Protein AF-A0A6P3RZ60-F1 (afdb_monomer)

Foldseek 3Di:
DDDPDQDPVLVVVLCCLLVVLLVVLLVVLLVLDDDPVSVVSNVVSVVVVVVLVVVLVVLVVVLVPDPDVSLLVSLLVSLQSSLVSVLVSLVSVLVSLVVCPVDDDDPVSLVVNLVSQLCSLLVSLVSSLCSLPVPADPDPVVVVVLVVLSVLVSLLLNLLSVQLSCSSVPDPDHDPPVVSVVSSVLSSVCSSPLSSLVSVLSNVVRPDDDPVSNCPNLVCSLVRRLVVSLVVLVCCCVPPVDPPPDPVSVVSSVVSCVVVVVVVVVVD

InterPro domains:
  IPR032776 CECR6/TMEM121 family [PF14997] (73-267)
  IPR042314 Transmembrane protein 121 [PTHR31046] (1-268)

Organism: Pteropus vampyrus (NCBI:txid132908)

Structure (mmCIF, N/CA/C/O backbone):
data_AF-A0A6P3RZ60-F1
#
_entry.id   AF-A0A6P3RZ60-F1
#
loop_
_atom_site.group_PDB
_atom_site.id
_atom_site.type_symbol
_atom_site.label_atom_id
_atom_site.label_alt_id
_atom_site.label_comp_id
_atom_site.label_asym_id
_atom_site.label_entity_id
_atom_site.label_seq_id
_atom_site.pdbx_PDB_ins_code
_atom_site.Cartn_x
_atom_site.Cartn_y
_atom_site.Cartn_z
_atom_site.occupancy
_atom_site.B_iso_or_equiv
_atom_site.auth_seq_id
_atom_site.auth_comp_id
_atom_site.auth_asym_id
_atom_site.auth_atom_id
_atom_site.pdbx_PDB_model_num
ATOM 1 N N . MET A 1 1 ? 9.458 7.605 -34.940 1.00 34.50 1 MET A N 1
ATOM 2 C CA . MET A 1 1 ? 9.021 6.295 -34.405 1.00 34.50 1 MET A CA 1
ATOM 3 C C . MET A 1 1 ? 7.756 6.525 -33.597 1.00 34.50 1 MET A C 1
ATOM 5 O O . MET A 1 1 ? 7.830 7.172 -32.561 1.00 34.50 1 MET A O 1
ATOM 9 N N . VAL A 1 2 ? 6.605 6.091 -34.110 1.00 32.75 2 VAL A N 1
ATOM 10 C CA . VAL A 1 2 ? 5.319 6.150 -33.397 1.00 32.75 2 VAL A CA 1
ATOM 11 C C . VAL A 1 2 ? 5.372 5.085 -32.300 1.00 32.75 2 VAL A C 1
ATOM 13 O O . VAL A 1 2 ? 5.554 3.912 -32.619 1.00 32.75 2 VAL A O 1
ATOM 16 N N . LEU A 1 3 ? 5.317 5.483 -31.024 1.00 40.81 3 LEU A N 1
ATOM 17 C CA . LEU A 1 3 ? 5.208 4.514 -29.928 1.00 40.81 3 LEU A CA 1
ATOM 18 C C . LEU A 1 3 ? 3.865 3.782 -30.037 1.00 40.81 3 LEU A C 1
ATOM 20 O O . LEU A 1 3 ? 2.867 4.418 -30.394 1.00 40.81 3 LEU A O 1
ATOM 24 N N . PRO A 1 4 ? 3.798 2.487 -29.689 1.00 44.06 4 PRO A N 1
ATOM 25 C CA . PRO A 1 4 ? 2.514 1.828 -29.570 1.00 44.06 4 PRO A CA 1
ATOM 26 C C . PRO A 1 4 ? 1.671 2.543 -28.502 1.00 44.06 4 PRO A C 1
ATOM 28 O O . PRO A 1 4 ? 2.205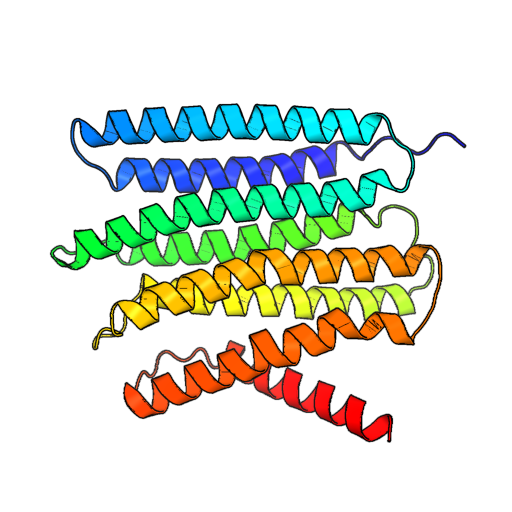 2.984 -27.472 1.00 44.06 4 PRO A O 1
ATOM 31 N N . PRO A 1 5 ? 0.358 2.690 -28.746 1.00 49.00 5 PRO A N 1
ATOM 32 C CA . PRO A 1 5 ? -0.549 3.302 -27.789 1.00 49.00 5 PRO A CA 1
ATOM 33 C C . PRO A 1 5 ? -0.489 2.551 -26.449 1.00 49.00 5 PRO A C 1
ATOM 35 O O . PRO A 1 5 ? -0.258 1.338 -26.441 1.00 49.00 5 PRO A O 1
ATOM 38 N N . PRO A 1 6 ? -0.689 3.242 -25.310 1.00 56.22 6 PRO A N 1
ATOM 39 C CA . PRO A 1 6 ? -0.787 2.579 -24.014 1.00 56.22 6 PRO A CA 1
ATOM 40 C C . PRO A 1 6 ? -1.842 1.472 -24.092 1.00 56.22 6 PRO A C 1
ATOM 42 O O . PRO A 1 6 ? -2.950 1.694 -24.587 1.00 56.22 6 PRO A O 1
ATOM 45 N N . ASP A 1 7 ? -1.481 0.269 -23.643 1.00 66.38 7 ASP A N 1
ATOM 46 C CA . ASP A 1 7 ? -2.364 -0.888 -23.730 1.00 66.38 7 ASP A CA 1
ATOM 47 C C . ASP A 1 7 ? -3.617 -0.628 -22.881 1.00 66.38 7 ASP A C 1
ATOM 49 O O . ASP A 1 7 ? -3.563 -0.547 -21.648 1.00 66.38 7 ASP A O 1
ATOM 53 N N . ARG A 1 8 ? -4.758 -0.457 -23.561 1.00 70.19 8 ARG A N 1
ATOM 54 C CA . ARG A 1 8 ? -6.047 -0.098 -22.952 1.00 70.19 8 ARG A CA 1
ATOM 55 C C . ARG A 1 8 ? -6.437 -1.065 -21.835 1.00 70.19 8 ARG A C 1
ATOM 57 O O . ARG A 1 8 ? -7.108 -0.655 -20.891 1.00 70.19 8 ARG A O 1
ATOM 64 N N . ARG A 1 9 ? -5.997 -2.326 -21.919 1.00 75.50 9 ARG A N 1
ATOM 65 C CA . ARG A 1 9 ? -6.258 -3.360 -20.908 1.00 75.50 9 ARG A CA 1
ATOM 66 C C . ARG A 1 9 ? -5.552 -3.059 -19.593 1.00 75.50 9 ARG A C 1
ATOM 68 O O . ARG A 1 9 ? -6.172 -3.179 -18.544 1.00 75.50 9 ARG A O 1
ATOM 75 N N . HIS A 1 10 ? -4.295 -2.626 -19.644 1.00 75.69 10 HIS A N 1
ATOM 76 C CA . HIS A 1 10 ? -3.531 -2.304 -18.442 1.00 75.69 10 HIS A CA 1
ATOM 77 C C . HIS A 1 10 ? -4.058 -1.046 -17.758 1.00 75.69 10 HIS A C 1
ATOM 79 O O . HIS A 1 10 ? -4.261 -1.069 -16.551 1.00 75.69 10 HIS A O 1
ATOM 85 N N . VAL A 1 11 ? -4.356 0.012 -18.519 1.00 77.94 11 VAL A N 1
ATOM 86 C CA . VAL A 1 11 ? -4.971 1.227 -17.957 1.00 77.94 11 VAL A CA 1
ATOM 87 C C . VAL A 1 11 ? -6.312 0.887 -17.311 1.00 77.94 11 VAL A C 1
ATOM 89 O O . VAL A 1 11 ? -6.541 1.248 -16.163 1.00 77.94 11 VAL A O 1
ATOM 92 N N . CYS A 1 12 ? -7.162 0.119 -18.000 1.00 82.00 12 CYS A N 1
ATOM 93 C CA . CYS A 1 12 ? -8.441 -0.329 -17.458 1.00 82.00 12 CYS A CA 1
ATOM 94 C C . CYS A 1 12 ? -8.269 -1.129 -16.160 1.00 82.00 12 CYS A C 1
ATOM 96 O O . CYS A 1 12 ? -8.962 -0.859 -15.184 1.00 82.00 12 CYS A O 1
ATOM 98 N N . LEU A 1 13 ? -7.322 -2.067 -16.119 1.00 85.81 13 LEU A N 1
ATOM 99 C CA . LEU A 1 13 ? -7.113 -2.932 -14.962 1.00 85.81 13 LEU A CA 1
ATOM 100 C C . LEU A 1 13 ? -6.492 -2.176 -13.775 1.00 85.81 13 LEU A C 1
ATOM 102 O O . LEU A 1 13 ? -6.936 -2.355 -12.646 1.00 85.81 13 LEU A O 1
ATOM 106 N N . THR A 1 14 ? -5.543 -1.266 -14.016 1.00 85.69 14 THR A N 1
ATOM 107 C CA . THR A 1 14 ? -5.007 -0.353 -12.993 1.00 85.69 14 THR A CA 1
ATOM 108 C C . THR A 1 14 ? -6.101 0.561 -12.443 1.00 85.69 14 THR A C 1
ATOM 110 O O . THR A 1 14 ? -6.240 0.679 -11.228 1.00 85.69 14 THR A O 1
ATOM 113 N N . THR A 1 15 ? -6.925 1.162 -13.307 1.00 86.44 15 THR A N 1
ATOM 114 C CA . THR A 1 15 ? -8.069 1.980 -12.880 1.00 86.44 15 THR A CA 1
ATOM 115 C C . THR A 1 15 ? -9.083 1.158 -12.092 1.00 86.44 15 THR A C 1
ATOM 117 O O . THR A 1 15 ? -9.576 1.638 -11.079 1.00 86.44 15 THR A O 1
ATOM 120 N N . LEU A 1 16 ? -9.366 -0.081 -12.500 1.00 89.31 16 LEU A N 1
ATOM 121 C CA . LEU A 1 16 ? -10.288 -0.969 -11.794 1.00 89.31 16 LEU A CA 1
ATOM 122 C C . LEU A 1 16 ? -9.769 -1.309 -10.396 1.00 89.31 16 LEU A C 1
ATOM 124 O O . LEU A 1 16 ? -10.534 -1.232 -9.442 1.00 89.31 16 LEU A O 1
ATOM 128 N N . VAL A 1 17 ? -8.479 -1.628 -10.249 1.00 91.06 17 VAL A N 1
ATOM 129 C CA . VAL A 1 17 ? -7.877 -1.901 -8.933 1.00 91.06 17 VAL A CA 1
ATOM 130 C C . VAL A 1 17 ? -7.914 -0.660 -8.046 1.00 91.06 17 VAL A C 1
ATOM 132 O O . VAL A 1 17 ? -8.322 -0.764 -6.892 1.00 91.06 17 VAL A O 1
ATOM 135 N N . ILE A 1 18 ? -7.551 0.514 -8.572 1.00 90.69 18 ILE A N 1
ATOM 136 C CA . ILE A 1 18 ? -7.572 1.772 -7.811 1.00 90.69 18 ILE A CA 1
ATOM 137 C C . ILE A 1 18 ? -9.005 2.128 -7.397 1.00 90.69 18 ILE A C 1
ATOM 139 O O . ILE A 1 18 ? -9.279 2.284 -6.215 1.00 90.69 18 ILE A O 1
ATOM 143 N N . MET A 1 19 ? -9.934 2.222 -8.348 1.00 90.00 19 MET A N 1
ATOM 144 C CA . MET A 1 19 ? -11.308 2.644 -8.063 1.00 90.00 19 MET A CA 1
ATOM 145 C C . MET A 1 19 ? -12.072 1.601 -7.254 1.00 90.00 19 MET A C 1
ATOM 147 O O . MET A 1 19 ? -12.832 1.960 -6.364 1.00 90.00 19 MET A O 1
ATOM 151 N N . GLY A 1 20 ? -11.856 0.315 -7.535 1.00 90.06 20 GLY A N 1
ATOM 152 C CA . GLY A 1 20 ? -12.483 -0.781 -6.806 1.00 90.06 20 GLY A CA 1
ATOM 153 C C . GLY A 1 20 ? -12.025 -0.829 -5.354 1.00 90.06 20 GLY A C 1
ATOM 154 O O . GLY A 1 20 ? -12.859 -0.907 -4.458 1.00 90.06 20 GLY A O 1
ATOM 155 N N . SER A 1 21 ? -10.717 -0.724 -5.103 1.00 91.19 21 SER A N 1
ATOM 156 C CA . SER A 1 21 ? -10.203 -0.683 -3.730 1.00 91.19 21 SER A CA 1
ATOM 157 C C . SER A 1 21 ? -10.692 0.556 -2.975 1.00 91.19 21 SER A C 1
ATOM 159 O O . SER A 1 21 ? -11.176 0.403 -1.859 1.00 91.19 21 SER A O 1
ATOM 161 N N . MET A 1 22 ? -10.678 1.748 -3.587 1.00 90.88 22 MET A N 1
ATOM 162 C CA . MET A 1 22 ? -11.235 2.964 -2.975 1.00 90.88 22 MET A CA 1
ATOM 163 C C . MET A 1 22 ? -12.720 2.802 -2.638 1.00 90.88 22 MET A C 1
ATOM 165 O O . MET A 1 22 ? -13.086 2.939 -1.477 1.00 90.88 22 MET A O 1
ATOM 169 N N . ALA A 1 23 ? -13.547 2.377 -3.596 1.00 90.62 23 ALA A N 1
ATOM 170 C CA . ALA A 1 23 ? -14.982 2.203 -3.382 1.00 90.62 23 ALA A CA 1
ATOM 171 C C . ALA A 1 23 ? -15.305 1.205 -2.256 1.00 90.62 23 ALA A C 1
ATOM 173 O O . ALA A 1 23 ? -16.246 1.413 -1.489 1.00 90.62 23 ALA A O 1
ATOM 174 N N . VAL A 1 24 ? -14.524 0.126 -2.122 1.00 91.38 24 VAL A N 1
ATOM 175 C CA . VAL A 1 24 ? -14.686 -0.825 -1.011 1.00 91.38 24 VAL A CA 1
ATOM 176 C C . VAL A 1 24 ? -14.315 -0.175 0.325 1.00 91.38 24 VAL A C 1
ATOM 178 O O . VAL A 1 24 ? -15.043 -0.345 1.302 1.00 91.38 24 VAL A O 1
ATOM 181 N N . MET A 1 25 ? -13.231 0.604 0.376 1.00 89.88 25 MET A N 1
ATOM 182 C CA . MET A 1 25 ? -12.826 1.360 1.571 1.00 89.88 25 MET A CA 1
ATOM 183 C C . MET A 1 25 ? -13.874 2.397 1.985 1.00 89.88 25 MET A C 1
ATOM 185 O O . MET A 1 25 ? -14.098 2.627 3.172 1.00 89.88 25 MET A O 1
ATOM 189 N N . ASP A 1 26 ? -14.547 2.981 1.006 1.00 91.06 26 ASP A N 1
ATOM 190 C CA . ASP A 1 26 ? -15.588 3.985 1.182 1.00 91.06 26 ASP A CA 1
ATOM 191 C C . ASP A 1 26 ? -16.881 3.406 1.699 1.00 91.06 26 ASP A C 1
ATOM 193 O O . ASP A 1 26 ? -17.414 3.885 2.700 1.00 91.06 26 ASP A O 1
ATOM 197 N N . ALA A 1 27 ? -17.340 2.322 1.076 1.00 89.31 27 ALA A N 1
ATOM 198 C CA . ALA A 1 27 ? -18.447 1.538 1.595 1.00 89.31 27 ALA A CA 1
ATOM 199 C C . ALA A 1 27 ? -18.160 1.119 3.041 1.00 89.31 27 ALA A C 1
ATOM 201 O O . ALA A 1 27 ? -19.013 1.263 3.914 1.00 89.31 27 ALA A O 1
ATOM 202 N N . TYR A 1 28 ? -16.926 0.693 3.318 1.00 88.62 28 TYR A N 1
ATOM 203 C CA . TYR A 1 28 ? -16.513 0.312 4.657 1.00 88.62 28 TYR A CA 1
ATOM 204 C C . TYR A 1 28 ? -16.560 1.484 5.658 1.00 88.62 28 TYR A C 1
ATOM 206 O O . TYR A 1 28 ? -17.146 1.355 6.733 1.00 88.62 28 TYR A O 1
ATOM 214 N N . LEU A 1 29 ? -16.019 2.653 5.301 1.00 88.00 29 LEU A N 1
ATOM 215 C CA . LEU A 1 29 ? -16.074 3.875 6.117 1.00 88.00 29 LEU A CA 1
ATOM 216 C C . LEU A 1 29 ? -17.505 4.350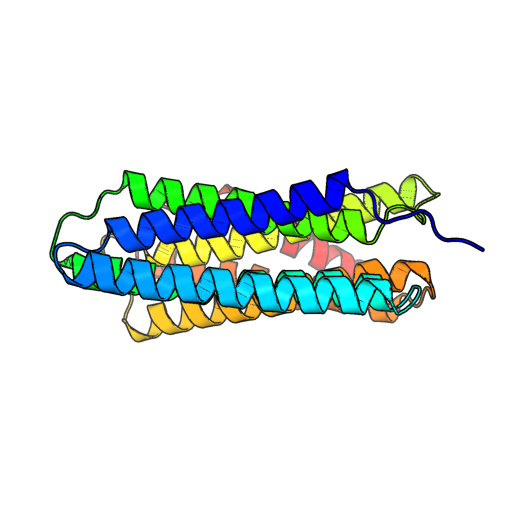 6.386 1.00 88.00 29 LEU A C 1
ATOM 218 O O . LEU A 1 29 ? -17.821 4.797 7.494 1.00 88.00 29 LEU A O 1
ATOM 222 N N . VAL A 1 30 ? -18.366 4.270 5.375 1.00 88.00 30 VAL A N 1
ATOM 223 C CA . VAL A 1 30 ? -19.772 4.664 5.468 1.00 88.00 30 VAL A CA 1
ATOM 224 C C . VAL A 1 30 ? -20.533 3.702 6.377 1.00 88.00 30 VAL A C 1
ATOM 226 O O . VAL A 1 30 ? -21.259 4.163 7.253 1.00 88.00 30 VAL A O 1
ATOM 229 N N . GLU A 1 31 ? -20.331 2.389 6.250 1.00 86.50 31 GLU A N 1
ATOM 230 C CA . GLU A 1 31 ? -20.987 1.391 7.110 1.00 86.50 31 GLU A CA 1
ATOM 231 C C . GLU A 1 31 ? -20.518 1.440 8.571 1.00 86.50 31 GLU A C 1
ATOM 233 O O . GLU A 1 31 ? -21.294 1.152 9.485 1.00 86.50 31 GLU A O 1
ATOM 238 N N . GLN A 1 32 ? -19.283 1.880 8.829 1.00 83.25 32 GLN A N 1
ATOM 239 C CA . GLN A 1 32 ? -18.807 2.117 10.196 1.00 83.25 32 GLN A CA 1
ATOM 240 C C . GLN A 1 32 ? -19.538 3.264 10.912 1.00 83.25 32 GLN A C 1
ATOM 242 O O . GLN A 1 32 ? -19.526 3.323 12.143 1.00 83.25 32 GLN A O 1
ATOM 247 N N . ASN A 1 33 ? -20.156 4.191 10.176 1.00 82.50 33 ASN A N 1
ATOM 248 C CA . ASN A 1 33 ? -20.847 5.342 10.747 1.00 82.50 33 ASN A CA 1
ATOM 249 C C . ASN A 1 33 ? -22.365 5.119 10.740 1.00 82.50 33 ASN A C 1
ATOM 251 O O . ASN A 1 33 ? -22.942 4.669 9.758 1.00 82.50 33 ASN A O 1
ATOM 255 N N . GLN A 1 34 ? -23.032 5.475 11.839 1.00 80.00 34 GLN A N 1
ATOM 256 C CA . GLN A 1 34 ? -24.483 5.327 11.994 1.00 80.00 34 GLN A CA 1
ATOM 257 C C . GLN A 1 34 ? -25.180 6.695 12.062 1.00 80.00 34 GLN A C 1
ATOM 259 O O . GLN A 1 34 ? -24.579 7.703 12.450 1.00 80.00 34 GLN A O 1
ATOM 264 N N . GLY A 1 35 ? -26.461 6.735 11.684 1.00 79.44 35 GLY A N 1
ATOM 265 C CA . GLY A 1 35 ? -27.304 7.933 11.779 1.00 79.44 35 GLY A CA 1
ATOM 266 C C . GLY A 1 35 ? -26.893 9.077 10.830 1.00 79.44 35 GLY A C 1
ATOM 267 O O . GLY A 1 35 ? -26.349 8.820 9.756 1.00 79.44 35 GLY A O 1
ATOM 268 N N . PRO A 1 36 ? -27.124 10.357 11.187 1.00 77.69 36 PRO A N 1
ATOM 269 C CA . PRO A 1 36 ? -26.883 11.498 10.291 1.00 77.69 36 PRO A CA 1
ATOM 270 C C . PRO A 1 36 ? -25.403 11.677 9.908 1.00 77.69 36 PRO A C 1
ATOM 272 O O . PRO A 1 36 ? -25.093 12.209 8.842 1.00 77.69 36 PRO A O 1
ATOM 275 N N . ARG A 1 37 ? -24.473 11.163 10.728 1.00 81.88 37 ARG A N 1
ATOM 276 C CA . ARG A 1 37 ? -23.035 11.148 10.422 1.00 81.88 37 ARG A CA 1
ATOM 277 C C . ARG A 1 37 ? -22.705 10.253 9.221 1.00 81.88 37 ARG A C 1
ATOM 279 O O . ARG A 1 37 ? -21.775 10.573 8.488 1.00 81.88 37 ARG A O 1
ATOM 286 N N . LYS A 1 38 ? -23.486 9.191 8.976 1.00 87.12 38 LYS A N 1
ATOM 287 C CA . LYS A 1 38 ? -23.339 8.297 7.811 1.00 87.12 38 LYS A CA 1
ATOM 288 C C . LYS A 1 38 ? -23.463 9.068 6.497 1.00 87.12 38 LYS A C 1
ATOM 290 O O . LYS A 1 38 ? -22.633 8.913 5.607 1.00 87.12 38 LYS A O 1
ATOM 295 N N . ILE A 1 39 ? -24.462 9.948 6.414 1.00 85.44 39 ILE A N 1
ATOM 296 C CA . ILE A 1 39 ? -24.724 10.778 5.231 1.00 85.44 39 ILE A CA 1
ATOM 297 C C . ILE A 1 39 ? -23.575 11.769 5.019 1.00 85.44 39 ILE A C 1
ATOM 299 O O . ILE A 1 39 ? -23.059 11.876 3.911 1.00 85.44 39 ILE A O 1
ATOM 303 N N . GLY A 1 40 ? -23.122 12.438 6.086 1.00 86.12 40 GLY A N 1
ATOM 304 C CA . GLY A 1 40 ? -21.988 13.364 6.013 1.00 86.12 40 GLY A CA 1
ATOM 305 C C . GLY A 1 40 ? -20.694 12.693 5.543 1.00 86.12 40 GLY A C 1
ATOM 306 O O . GLY A 1 40 ? -20.027 13.209 4.649 1.00 86.12 40 GLY A O 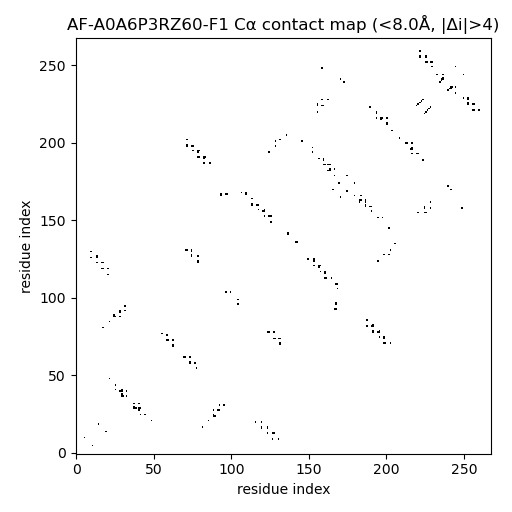1
ATOM 307 N N . VAL A 1 41 ? -20.364 11.516 6.089 1.00 87.69 41 VAL A N 1
ATOM 308 C CA . VAL A 1 41 ? -19.188 10.7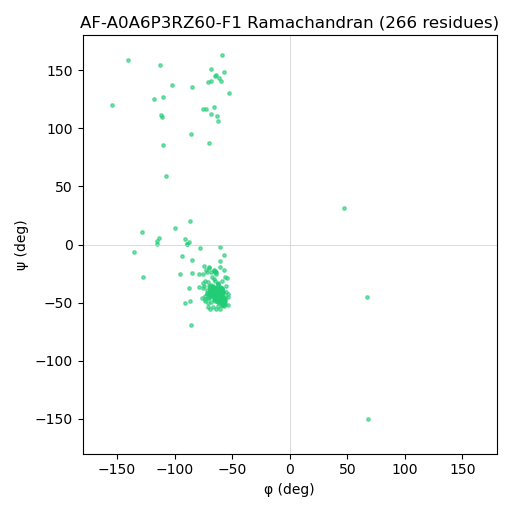34 5.665 1.00 87.69 41 VAL A CA 1
ATOM 309 C C . VAL A 1 41 ? -19.321 10.295 4.209 1.00 87.69 41 VAL A C 1
ATOM 311 O O . VAL A 1 41 ? -18.371 10.462 3.454 1.00 87.69 41 VAL A O 1
ATOM 314 N N . CYS A 1 42 ? -20.498 9.819 3.791 1.00 87.94 42 CYS A N 1
ATOM 315 C CA . CYS A 1 42 ? -20.762 9.431 2.404 1.00 87.94 42 CYS A CA 1
ATOM 316 C C . CYS A 1 42 ? -20.519 10.591 1.425 1.00 87.94 42 CYS A C 1
ATOM 318 O O . CYS A 1 42 ? -19.815 10.423 0.432 1.00 87.94 42 CYS A O 1
ATOM 320 N N . ILE A 1 43 ? -21.022 11.791 1.736 1.00 87.31 43 ILE A N 1
ATOM 321 C CA . ILE A 1 43 ? -20.812 12.982 0.899 1.00 87.31 43 ILE A CA 1
ATOM 322 C C . ILE A 1 43 ? -19.325 13.340 0.821 1.00 87.31 43 ILE A C 1
ATOM 324 O O . ILE A 1 43 ? -18.807 13.538 -0.274 1.00 87.31 43 ILE A O 1
ATOM 328 N N . ILE A 1 44 ? -18.628 13.411 1.960 1.00 88.50 44 ILE A N 1
ATOM 329 C CA . ILE A 1 44 ? -17.200 13.780 2.004 1.00 88.50 44 ILE A CA 1
ATOM 330 C C . ILE A 1 44 ? -16.358 12.796 1.190 1.00 88.50 44 ILE A C 1
ATOM 332 O O . ILE A 1 44 ? -15.473 13.203 0.439 1.00 88.50 44 ILE A O 1
ATOM 336 N N . VAL A 1 45 ? -16.653 11.508 1.325 1.00 89.50 45 VAL A N 1
ATOM 337 C CA . VAL A 1 45 ? -15.967 10.433 0.618 1.00 89.50 45 VAL A CA 1
ATOM 338 C C . VAL A 1 45 ? -16.200 10.514 -0.893 1.00 89.50 45 VAL A C 1
ATOM 340 O O . VAL A 1 45 ? -15.231 10.521 -1.648 1.00 89.50 45 VAL A O 1
ATOM 343 N N . LEU A 1 46 ? -17.452 10.683 -1.333 1.00 87.81 46 LEU A N 1
ATOM 344 C CA . LEU A 1 46 ? -17.785 10.849 -2.752 1.00 87.81 46 LEU A CA 1
ATOM 345 C C . LEU A 1 46 ? -17.115 12.083 -3.362 1.00 87.81 46 LEU A C 1
ATOM 347 O O . LEU A 1 46 ? -16.593 12.022 -4.473 1.00 87.81 46 LEU A O 1
ATOM 351 N N . VAL A 1 47 ? -17.103 13.206 -2.637 1.00 89.69 47 VAL A N 1
ATOM 352 C CA . VAL A 1 47 ? -16.386 14.416 -3.066 1.00 89.69 47 VAL A CA 1
ATOM 353 C C . VAL A 1 47 ? -14.892 14.123 -3.201 1.00 89.69 47 VAL A C 1
ATOM 355 O O . VAL A 1 47 ? -14.280 14.522 -4.191 1.00 89.69 47 VAL A O 1
ATOM 358 N N . GLY A 1 48 ? -14.313 13.388 -2.249 1.00 87.00 48 GLY A N 1
ATOM 359 C CA . GLY A 1 48 ? -12.932 12.917 -2.314 1.00 87.00 48 GLY A CA 1
ATOM 360 C C . GLY A 1 48 ? -12.645 12.098 -3.574 1.00 87.00 48 GLY A C 1
ATOM 361 O O . GLY A 1 48 ? -11.670 12.384 -4.268 1.00 87.00 48 GLY A O 1
ATOM 362 N N . ASP A 1 49 ? -13.512 11.146 -3.918 1.00 88.56 49 ASP A N 1
ATOM 363 C CA . ASP A 1 49 ? -13.346 10.290 -5.100 1.00 88.56 49 ASP A CA 1
ATOM 364 C C . ASP A 1 49 ? -13.485 11.063 -6.411 1.00 88.56 49 ASP A C 1
ATOM 366 O O . ASP A 1 49 ? -12.710 10.851 -7.345 1.00 88.56 49 ASP A O 1
ATOM 370 N N . VAL A 1 50 ? -14.432 12.003 -6.486 1.00 88.44 50 VAL A N 1
ATOM 371 C CA . VAL A 1 50 ? -14.575 12.893 -7.647 1.00 88.44 50 VAL A CA 1
ATOM 372 C C . VAL A 1 50 ? -13.322 13.752 -7.812 1.00 88.44 50 VAL A C 1
ATOM 374 O O . VAL A 1 50 ? -12.765 13.817 -8.909 1.00 88.44 50 VAL A O 1
ATOM 377 N N . CYS A 1 51 ? -12.833 14.368 -6.734 1.00 87.56 51 CYS A N 1
ATOM 378 C CA . CYS A 1 51 ? -11.587 15.136 -6.748 1.00 87.56 51 CYS A CA 1
ATOM 379 C C . CYS A 1 51 ? -10.398 14.272 -7.187 1.00 87.56 51 CYS A C 1
ATOM 381 O O . CYS A 1 51 ? -9.604 14.686 -8.032 1.00 87.56 51 CYS A O 1
ATOM 383 N N . PHE A 1 52 ? -10.300 13.051 -6.668 1.00 87.12 52 PHE A N 1
ATOM 384 C CA . PHE A 1 52 ? -9.255 12.104 -7.033 1.00 87.12 52 PHE A CA 1
ATOM 385 C C . PHE A 1 52 ? -9.315 11.724 -8.518 1.00 87.12 52 PHE A C 1
ATOM 387 O O . PHE A 1 52 ? -8.293 11.762 -9.201 1.00 87.12 52 PHE A O 1
ATOM 394 N N . LEU A 1 53 ? -10.504 11.450 -9.060 1.00 86.50 53 LEU A N 1
ATOM 395 C CA . LEU A 1 53 ? -10.709 11.186 -10.487 1.00 86.50 53 LEU A CA 1
ATOM 396 C C . LEU A 1 53 ? -10.318 12.375 -11.371 1.00 86.50 53 LEU A C 1
ATOM 398 O O . LEU A 1 53 ? -9.738 12.178 -12.441 1.00 86.50 53 LEU A O 1
ATOM 402 N N . LEU A 1 54 ? -10.600 13.607 -10.938 1.00 87.44 54 LEU A N 1
ATOM 403 C CA . LEU A 1 54 ? -10.185 14.814 -11.658 1.00 87.44 54 LEU A CA 1
ATOM 404 C C . LEU A 1 54 ? -8.658 14.936 -11.711 1.00 87.44 54 LEU A C 1
ATOM 406 O O . LEU A 1 54 ? -8.102 15.187 -12.783 1.00 87.44 54 LEU A O 1
ATOM 410 N N . VAL A 1 55 ? -7.976 14.693 -10.588 1.00 86.38 55 VAL A N 1
ATOM 411 C CA . VAL A 1 55 ? -6.506 14.673 -10.531 1.00 86.38 55 VAL A CA 1
ATOM 412 C C . VAL A 1 55 ? -5.950 13.548 -11.406 1.00 86.38 55 VAL A C 1
ATOM 414 O O . VAL A 1 55 ? -5.051 13.792 -12.209 1.00 86.38 55 VAL A O 1
ATOM 417 N N . LEU A 1 56 ? -6.513 12.339 -11.331 1.00 80.94 56 LEU A N 1
ATOM 418 C CA . LEU A 1 56 ? -6.106 11.211 -12.173 1.00 80.94 56 LEU A CA 1
ATOM 419 C C . LEU A 1 56 ? -6.271 11.511 -13.663 1.00 80.94 56 LEU A C 1
ATOM 421 O O . LEU A 1 56 ? -5.387 11.179 -14.453 1.00 80.94 56 LEU A O 1
ATOM 425 N N . ARG A 1 57 ? -7.372 12.160 -14.058 1.00 83.56 57 ARG A N 1
ATOM 426 C CA . ARG A 1 57 ? -7.591 12.599 -15.441 1.00 83.56 57 ARG A CA 1
ATOM 427 C C . ARG A 1 57 ? -6.512 13.584 -15.874 1.00 83.56 57 ARG A C 1
ATOM 429 O O . ARG A 1 57 ? -5.970 13.428 -16.964 1.00 83.56 57 ARG A O 1
ATOM 436 N N . TYR A 1 58 ? -6.195 14.573 -15.041 1.00 81.25 58 TYR A N 1
ATOM 437 C CA . TYR A 1 58 ? -5.152 15.553 -15.343 1.00 81.25 58 TYR A CA 1
ATOM 438 C C . TYR A 1 58 ? -3.785 14.881 -15.522 1.00 81.25 58 TYR A C 1
ATOM 440 O O . TYR A 1 58 ? -3.114 15.096 -16.529 1.00 81.25 58 TYR A O 1
ATOM 448 N N . VAL A 1 59 ? -3.421 13.987 -14.599 1.00 76.75 59 VAL A N 1
ATOM 449 C CA . VAL A 1 59 ? -2.180 13.202 -14.659 1.00 76.75 59 VAL A CA 1
ATOM 450 C C . VAL A 1 59 ? -2.139 12.314 -15.910 1.00 76.75 59 VAL A C 1
ATOM 452 O O . VAL A 1 59 ? -1.112 12.246 -16.580 1.00 76.75 59 VAL A O 1
ATOM 455 N N . ALA A 1 60 ? -3.251 11.672 -16.279 1.00 73.00 60 ALA A N 1
ATOM 456 C CA . ALA A 1 60 ? -3.334 10.841 -17.481 1.00 73.00 60 ALA A CA 1
ATOM 457 C C . ALA A 1 60 ? -3.194 11.654 -18.782 1.00 73.00 60 ALA A C 1
ATOM 459 O O . ALA A 1 60 ? -2.525 11.206 -19.713 1.00 73.00 60 ALA A O 1
ATOM 460 N N . VAL A 1 61 ? -3.793 12.849 -18.849 1.00 74.50 61 VAL A N 1
ATOM 461 C CA . VAL A 1 61 ? -3.671 13.760 -20.001 1.00 74.50 61 VAL A CA 1
ATOM 462 C C . VAL A 1 61 ? -2.245 14.295 -20.125 1.00 74.50 61 VAL A C 1
ATOM 464 O O . VAL A 1 61 ? -1.696 14.296 -21.225 1.00 74.50 61 VAL A O 1
ATOM 467 N N . TRP A 1 62 ? -1.626 14.687 -19.008 1.00 68.69 62 TRP A N 1
ATOM 468 C CA . TRP A 1 62 ? -0.247 15.181 -18.971 1.00 68.69 62 TRP A CA 1
ATOM 469 C C . TRP A 1 62 ? 0.747 14.152 -19.533 1.00 68.69 62 TRP A C 1
ATOM 471 O O . TRP A 1 62 ? 1.599 14.472 -20.357 1.00 68.69 62 TRP A O 1
ATOM 481 N N . VAL A 1 63 ? 0.560 12.878 -19.193 1.00 62.03 63 VAL A N 1
ATOM 482 C CA . VAL A 1 63 ? 1.408 11.770 -19.666 1.00 62.03 63 VAL A CA 1
ATOM 483 C C . VAL A 1 63 ? 1.199 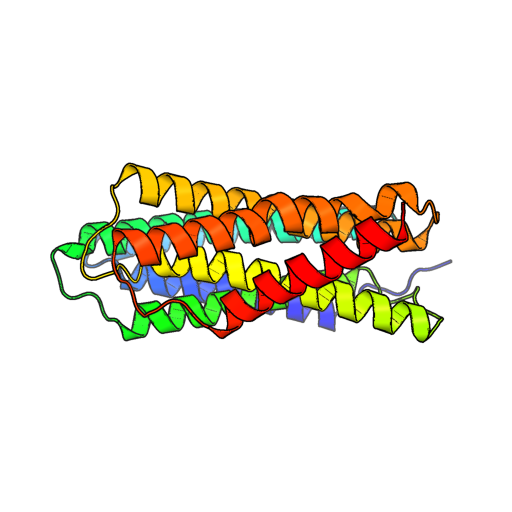11.445 -21.145 1.00 62.03 63 VAL A C 1
ATOM 485 O O . VAL A 1 63 ? 2.101 10.919 -21.793 1.00 62.03 63 VAL A O 1
ATOM 488 N N . GLY A 1 64 ? 0.034 11.780 -21.705 1.00 56.66 64 GLY A N 1
ATOM 489 C CA . GLY A 1 64 ? -0.225 11.670 -23.140 1.00 56.66 64 GLY A CA 1
ATOM 490 C C . GLY A 1 64 ? 0.546 12.687 -23.989 1.00 56.66 64 GLY A C 1
ATOM 491 O O . GLY A 1 64 ? 0.695 12.464 -25.189 1.00 56.66 64 GLY A O 1
ATOM 492 N N . ALA A 1 65 ? 1.041 13.775 -23.387 1.00 57.28 65 ALA A N 1
ATOM 493 C CA . ALA A 1 65 ? 1.678 14.884 -24.096 1.00 57.28 65 ALA A CA 1
ATOM 494 C C . ALA A 1 65 ? 3.220 14.801 -24.161 1.00 57.28 65 ALA A C 1
ATOM 496 O O . ALA A 1 65 ? 3.803 15.334 -25.103 1.00 57.28 65 ALA A O 1
ATOM 497 N N . GLU A 1 66 ? 3.894 14.114 -23.227 1.00 51.97 66 GLU A N 1
ATOM 498 C CA . GLU A 1 66 ? 5.368 14.063 -23.155 1.00 51.97 66 GLU A CA 1
ATOM 499 C C . GLU A 1 66 ? 5.932 12.639 -23.342 1.00 51.97 66 GLU A C 1
ATOM 501 O O . GLU A 1 66 ? 5.569 11.680 -22.662 1.00 51.97 66 GLU A O 1
ATOM 506 N N . VAL A 1 67 ? 6.842 12.472 -24.308 1.00 53.91 67 VAL A N 1
ATOM 507 C CA . VAL A 1 67 ? 7.314 11.159 -24.780 1.00 53.91 67 VAL A CA 1
ATOM 508 C C . VAL A 1 67 ? 8.465 10.603 -23.920 1.00 53.91 67 VAL A C 1
ATOM 510 O O . VAL A 1 67 ? 9.446 11.282 -23.639 1.00 53.91 67 VAL A O 1
ATOM 513 N N . ARG A 1 68 ? 8.362 9.303 -23.586 1.00 51.75 68 ARG A N 1
ATOM 514 C CA . ARG A 1 68 ? 9.333 8.398 -22.916 1.00 51.75 68 ARG A CA 1
ATOM 515 C C . ARG A 1 68 ? 9.691 8.680 -21.450 1.00 51.75 68 ARG A C 1
ATOM 517 O O . ARG A 1 68 ? 9.656 7.732 -20.669 1.00 51.75 68 ARG A O 1
ATOM 524 N N . THR A 1 69 ? 9.962 9.914 -21.037 1.00 50.31 69 THR A N 1
ATOM 525 C CA . THR A 1 69 ? 10.264 10.236 -19.623 1.00 50.31 69 THR A CA 1
ATOM 526 C C . THR A 1 69 ? 9.004 10.326 -18.749 1.00 50.31 69 THR A C 1
ATOM 528 O O . THR A 1 69 ? 9.062 10.014 -17.558 1.00 50.31 69 THR A O 1
ATOM 531 N N . ALA A 1 70 ? 7.841 10.634 -19.339 1.00 55.53 70 ALA A N 1
ATOM 532 C CA . ALA A 1 70 ? 6.573 10.791 -18.619 1.00 55.53 70 ALA A CA 1
ATOM 533 C C . ALA A 1 70 ? 5.922 9.469 -18.166 1.00 55.53 70 ALA A C 1
ATOM 535 O O . ALA A 1 70 ? 5.221 9.457 -17.156 1.00 55.53 70 ALA A O 1
ATOM 536 N N . LYS A 1 71 ? 6.185 8.330 -18.836 1.00 63.50 71 LYS A N 1
ATOM 537 C CA . LYS A 1 71 ? 5.662 7.011 -18.400 1.00 63.50 71 LYS A CA 1
ATOM 538 C C . LYS A 1 71 ? 6.183 6.613 -17.010 1.00 63.50 71 LYS A C 1
ATOM 540 O O . LYS A 1 71 ? 5.443 6.024 -16.226 1.00 63.50 71 LYS A O 1
ATOM 545 N N . ARG A 1 72 ? 7.423 7.000 -16.686 1.00 69.19 72 ARG A N 1
ATOM 546 C CA . ARG A 1 72 ? 8.061 6.741 -15.383 1.00 69.19 72 ARG A CA 1
ATOM 547 C C . ARG A 1 72 ? 7.429 7.581 -14.277 1.00 69.19 72 ARG A C 1
ATOM 549 O O . ARG A 1 72 ? 7.024 7.060 -13.240 1.00 69.19 72 ARG A O 1
ATOM 556 N N . GLY A 1 73 ? 7.308 8.886 -14.533 1.00 74.25 73 GLY A N 1
ATOM 557 C CA . GLY A 1 73 ? 6.644 9.827 -13.632 1.00 74.25 73 GLY A CA 1
ATOM 558 C C . GLY A 1 73 ? 5.188 9.440 -13.384 1.00 74.25 73 GLY A C 1
ATOM 559 O O . GLY A 1 73 ? 4.738 9.488 -12.247 1.00 74.25 73 GLY A O 1
ATOM 560 N N . TYR A 1 74 ? 4.487 8.949 -14.409 1.00 78.44 74 TYR A N 1
ATOM 561 C CA . TYR A 1 74 ? 3.113 8.469 -14.289 1.00 78.44 74 TYR A CA 1
ATOM 562 C C . TYR A 1 74 ? 2.951 7.367 -13.245 1.00 78.44 74 TYR A C 1
ATOM 564 O O . TYR A 1 74 ? 2.113 7.496 -12.358 1.00 78.44 74 TYR A O 1
ATOM 572 N N . ALA A 1 75 ? 3.754 6.300 -13.325 1.00 83.25 75 ALA A N 1
ATOM 573 C CA . ALA A 1 75 ? 3.659 5.180 -12.393 1.00 83.25 75 ALA A CA 1
ATOM 574 C C . ALA A 1 75 ? 3.956 5.617 -10.950 1.00 83.25 75 ALA A C 1
ATOM 576 O O . ALA A 1 75 ? 3.241 5.221 -10.031 1.00 83.25 75 ALA A O 1
ATOM 577 N N . MET A 1 76 ? 4.957 6.482 -10.754 1.00 85.06 76 MET A N 1
ATOM 578 C CA . MET A 1 76 ? 5.282 7.015 -9.427 1.00 85.06 76 MET A CA 1
ATOM 579 C C . MET A 1 76 ? 4.192 7.946 -8.884 1.00 85.06 76 MET A C 1
ATOM 581 O O . MET A 1 76 ? 3.813 7.819 -7.723 1.00 85.06 76 MET A O 1
ATOM 585 N N . ILE A 1 77 ? 3.644 8.839 -9.713 1.00 86.81 77 ILE A N 1
ATOM 586 C CA . ILE A 1 77 ? 2.556 9.747 -9.321 1.00 86.81 77 ILE A CA 1
ATOM 587 C C . ILE A 1 77 ? 1.283 8.952 -9.012 1.00 86.81 77 ILE A C 1
ATOM 589 O O . ILE A 1 77 ? 0.638 9.220 -8.004 1.00 86.81 77 ILE A O 1
ATOM 593 N N . LEU A 1 78 ? 0.934 7.954 -9.831 1.00 88.62 78 LEU A N 1
ATOM 594 C CA . LEU A 1 78 ? -0.208 7.075 -9.576 1.00 88.62 78 LEU A CA 1
ATOM 595 C C . LEU A 1 78 ? -0.062 6.323 -8.258 1.00 88.62 78 LEU A C 1
ATOM 597 O O . LEU A 1 78 ? -1.010 6.289 -7.477 1.00 88.62 78 LEU A O 1
ATOM 601 N N . TRP A 1 79 ? 1.110 5.734 -8.012 1.00 91.88 79 TRP A N 1
ATOM 602 C CA . TRP A 1 79 ? 1.394 5.052 -6.754 1.00 91.88 79 TRP A CA 1
ATOM 603 C C . TRP A 1 79 ? 1.249 6.002 -5.566 1.00 91.88 79 TRP A C 1
ATOM 605 O O . TRP A 1 79 ? 0.537 5.696 -4.612 1.00 91.88 79 TRP A O 1
ATOM 615 N N . PHE A 1 80 ? 1.886 7.172 -5.649 1.00 91.31 80 PHE A N 1
ATOM 616 C CA . PHE A 1 80 ? 1.848 8.187 -4.604 1.00 91.31 80 PHE A CA 1
ATOM 617 C C . PHE A 1 80 ? 0.415 8.627 -4.302 1.00 91.31 80 PHE A C 1
ATOM 619 O O . PHE A 1 80 ? -0.007 8.581 -3.151 1.00 91.31 80 PHE A O 1
ATOM 626 N N . LEU A 1 81 ? -0.347 9.015 -5.329 1.00 90.69 81 LEU A N 1
ATOM 627 C CA . LEU A 1 81 ? -1.730 9.465 -5.178 1.00 90.69 81 LEU A CA 1
ATOM 628 C C . LEU A 1 81 ? -2.613 8.364 -4.588 1.00 90.69 81 LEU A C 1
ATOM 630 O O . LEU A 1 81 ? -3.422 8.637 -3.705 1.00 90.69 81 LEU A O 1
ATOM 634 N N . TYR A 1 82 ? -2.440 7.125 -5.052 1.00 92.19 82 TYR A N 1
ATOM 635 C CA . TYR A 1 82 ? -3.167 5.977 -4.529 1.00 92.19 82 TYR A CA 1
ATOM 636 C C . TYR A 1 82 ? -2.884 5.755 -3.040 1.00 92.19 82 TYR A C 1
ATOM 638 O O . TYR A 1 82 ? -3.825 5.749 -2.251 1.00 92.19 82 TYR A O 1
ATOM 646 N N . ILE A 1 83 ? -1.613 5.619 -2.644 1.00 93.69 83 ILE A N 1
ATOM 647 C CA . ILE A 1 83 ? -1.241 5.385 -1.241 1.00 93.69 83 ILE A CA 1
ATOM 648 C C . ILE A 1 83 ? -1.652 6.563 -0.363 1.00 93.69 83 ILE A C 1
ATOM 650 O O . ILE A 1 83 ? -2.197 6.345 0.711 1.00 93.69 83 ILE A O 1
ATOM 654 N N . PHE A 1 84 ? -1.469 7.801 -0.824 1.00 92.06 84 PHE A N 1
ATOM 655 C CA . PHE A 1 84 ? -1.867 8.996 -0.082 1.00 92.06 84 PHE A CA 1
ATOM 656 C C . PHE A 1 84 ? -3.356 8.973 0.284 1.00 92.06 84 PHE A C 1
ATOM 658 O O . PHE A 1 84 ? -3.719 9.132 1.448 1.00 92.06 84 PHE A O 1
ATOM 665 N N . VAL A 1 85 ? -4.227 8.729 -0.698 1.00 92.06 85 VAL A N 1
ATOM 666 C CA . VAL A 1 85 ? -5.675 8.673 -0.461 1.00 92.06 85 VAL A CA 1
ATOM 667 C C . VAL A 1 85 ? -6.056 7.435 0.353 1.00 92.06 85 VAL A C 1
ATOM 669 O O . VAL A 1 85 ? -6.868 7.540 1.274 1.00 92.06 85 VAL A O 1
ATOM 672 N N . LEU A 1 86 ? -5.451 6.280 0.059 1.00 93.25 86 LEU A N 1
ATOM 673 C CA . LEU A 1 86 ? -5.705 5.027 0.770 1.00 93.25 86 LEU A CA 1
ATOM 674 C C . LEU A 1 86 ? -5.393 5.170 2.263 1.00 93.25 86 LEU A C 1
ATOM 676 O O . LEU A 1 86 ? -6.194 4.763 3.098 1.00 93.25 86 LEU A O 1
ATOM 680 N N . GLU A 1 87 ? -4.264 5.787 2.600 1.00 92.75 87 GLU A N 1
ATOM 681 C CA . GLU A 1 87 ? -3.792 5.973 3.974 1.00 92.75 87 GLU A CA 1
ATOM 682 C C . GLU A 1 87 ? -4.643 6.975 4.747 1.00 92.75 87 GLU A C 1
ATOM 684 O O . GLU A 1 87 ? -4.935 6.755 5.920 1.00 92.75 87 GLU A O 1
ATOM 689 N N . ILE A 1 88 ? -5.148 8.027 4.094 1.00 90.56 88 ILE A N 1
ATOM 690 C CA . ILE A 1 88 ? -6.146 8.914 4.710 1.00 90.56 88 ILE A CA 1
ATOM 691 C C . ILE A 1 88 ? -7.408 8.119 5.070 1.00 90.56 88 ILE A C 1
ATOM 693 O O . ILE A 1 88 ? -7.902 8.220 6.196 1.00 90.56 88 ILE A O 1
ATOM 697 N N . LYS A 1 89 ? -7.920 7.294 4.146 1.00 92.31 89 LYS A N 1
ATOM 698 C CA . LYS A 1 89 ? -9.104 6.453 4.397 1.00 92.31 89 LYS A CA 1
ATOM 699 C C . LYS A 1 89 ? -8.830 5.433 5.511 1.00 92.31 89 LYS A C 1
ATOM 701 O O . LYS A 1 89 ? -9.636 5.310 6.435 1.00 92.31 89 LYS A O 1
ATOM 706 N N . LEU A 1 90 ? -7.673 4.766 5.486 1.00 90.75 90 LEU A N 1
ATOM 707 C CA . LEU A 1 90 ? -7.234 3.831 6.529 1.00 90.75 90 LEU A CA 1
ATOM 708 C C . LEU A 1 90 ? -7.096 4.496 7.892 1.00 90.75 90 LEU A C 1
ATOM 710 O O . LEU A 1 90 ? -7.510 3.915 8.892 1.00 90.75 90 LEU A O 1
ATOM 714 N N . TYR A 1 91 ? -6.573 5.717 7.945 1.00 89.62 91 TYR A N 1
ATOM 715 C CA . TYR A 1 91 ? -6.461 6.476 9.182 1.00 89.62 91 TYR A CA 1
ATOM 716 C C . TYR A 1 91 ? -7.837 6.710 9.813 1.00 89.62 91 TYR A C 1
ATOM 718 O O . TYR A 1 91 ? -8.019 6.468 11.007 1.00 89.62 91 TYR A O 1
ATOM 726 N N . PHE A 1 92 ? -8.837 7.114 9.023 1.00 89.19 92 PHE A N 1
ATOM 727 C CA . PHE A 1 92 ? -10.204 7.274 9.525 1.00 89.19 92 PHE A CA 1
ATOM 728 C C . PHE A 1 92 ? -10.824 5.945 9.971 1.00 89.19 92 PHE A C 1
ATOM 730 O O . PHE A 1 92 ? -11.459 5.902 11.025 1.00 89.19 92 PHE A O 1
ATOM 737 N N . ILE A 1 93 ? -10.594 4.856 9.231 1.00 88.62 93 ILE A N 1
ATOM 738 C CA . ILE A 1 93 ? -11.030 3.506 9.624 1.00 88.62 93 ILE A CA 1
ATOM 739 C C . ILE A 1 93 ? -10.407 3.103 10.962 1.00 88.62 93 ILE A C 1
ATOM 741 O O . ILE A 1 93 ? -11.102 2.631 11.865 1.00 88.62 93 ILE A O 1
ATOM 745 N N . PHE A 1 94 ? -9.101 3.313 11.112 1.00 85.19 94 PHE A N 1
ATOM 746 C CA . PHE A 1 94 ? -8.365 3.027 12.334 1.00 85.19 94 PHE A CA 1
ATOM 747 C C . PHE A 1 94 ? -8.902 3.850 13.511 1.00 85.19 94 PHE A C 1
ATOM 749 O O . PHE A 1 94 ? -9.166 3.302 14.584 1.00 85.19 94 PHE A O 1
ATOM 756 N N . GLN A 1 95 ? -9.153 5.144 13.305 1.00 85.06 95 GLN A N 1
ATOM 757 C CA . GLN A 1 95 ? -9.737 6.009 14.329 1.00 85.06 95 GLN A CA 1
ATOM 758 C C . GLN A 1 95 ? -11.157 5.582 14.716 1.00 85.06 95 GLN A C 1
ATOM 760 O O . GLN A 1 95 ? -11.498 5.603 15.900 1.00 85.06 95 GLN A O 1
ATOM 765 N N . ASN A 1 96 ? -11.972 5.127 13.763 1.00 83.25 96 ASN A N 1
ATOM 766 C CA . ASN A 1 96 ? -13.299 4.586 14.055 1.00 83.25 96 ASN A CA 1
ATOM 767 C C . ASN A 1 96 ? -13.211 3.285 14.857 1.00 83.25 96 ASN A C 1
ATOM 769 O O . ASN A 1 96 ? -13.919 3.144 15.850 1.00 83.25 96 ASN A O 1
ATOM 773 N N . TYR A 1 97 ? -12.306 2.363 14.508 1.00 79.81 97 TYR A N 1
ATOM 774 C CA . TYR A 1 97 ? -12.071 1.155 15.308 1.00 79.81 97 TYR A CA 1
ATOM 775 C C . TYR A 1 97 ? -11.597 1.475 16.724 1.00 79.81 97 TYR A C 1
ATOM 777 O O . TYR A 1 97 ? -11.987 0.800 17.678 1.00 79.81 97 TYR A O 1
ATOM 785 N N . LYS A 1 98 ? -10.774 2.512 16.872 1.00 77.88 98 LYS A N 1
ATOM 786 C CA . LYS A 1 98 ? -10.294 2.992 18.166 1.00 77.88 98 LYS A CA 1
ATOM 787 C C . LYS A 1 98 ? -11.409 3.624 18.992 1.00 77.88 98 LYS A C 1
ATOM 789 O O . LYS A 1 98 ? -11.527 3.309 20.173 1.00 77.88 98 LYS A O 1
ATOM 794 N N . ALA A 1 99 ? -12.263 4.448 18.388 1.00 76.38 99 ALA A N 1
ATOM 795 C CA . ALA A 1 99 ? -13.458 4.982 19.042 1.00 76.38 99 ALA A CA 1
ATOM 796 C C . ALA A 1 99 ? -14.430 3.854 19.436 1.00 76.38 99 ALA A C 1
ATOM 798 O O . ALA A 1 99 ? -15.003 3.869 20.526 1.00 76.38 99 ALA A O 1
ATOM 799 N N . ALA A 1 100 ? -14.540 2.834 18.584 1.00 70.12 100 ALA A N 1
ATOM 800 C CA . ALA A 1 100 ? -15.341 1.642 18.802 1.00 70.12 100 ALA A CA 1
ATOM 801 C C . ALA A 1 100 ? -14.695 0.615 19.746 1.00 70.12 100 ALA A C 1
ATOM 803 O O . ALA A 1 100 ? -15.370 -0.347 20.073 1.00 70.12 100 ALA A O 1
ATOM 804 N N . ARG A 1 101 ? -13.465 0.793 20.271 1.00 58.47 101 ARG A N 1
ATOM 805 C CA . ARG A 1 101 ? -12.869 -0.116 21.289 1.00 58.47 101 ARG A CA 1
ATOM 806 C C . ARG A 1 101 ? -13.719 -0.250 22.570 1.00 58.47 101 ARG A C 1
ATOM 808 O O . ARG A 1 101 ? -13.420 -1.104 23.395 1.00 58.47 101 ARG A O 1
ATOM 815 N N . ARG A 1 102 ? -14.775 0.559 22.741 1.00 51.12 102 ARG A N 1
ATOM 816 C CA . ARG A 1 102 ? -15.804 0.410 23.791 1.00 51.12 102 ARG A CA 1
ATOM 817 C C . ARG A 1 102 ? -17.000 -0.479 23.395 1.00 51.12 102 ARG A C 1
ATOM 819 O O . ARG A 1 102 ? -17.892 -0.668 24.211 1.00 51.12 102 ARG A O 1
ATOM 826 N N . GLY A 1 103 ? -17.018 -1.036 22.184 1.00 51.94 103 GLY A N 1
ATOM 827 C CA . GLY A 1 103 ? -18.037 -1.951 21.664 1.00 51.94 103 GLY A CA 1
ATOM 828 C C . GLY A 1 103 ? -17.427 -3.081 20.823 1.00 51.94 103 GLY A C 1
ATOM 829 O O . GLY A 1 103 ? -16.301 -2.992 20.337 1.00 51.94 103 GLY A O 1
ATOM 830 N N . ALA A 1 104 ? -18.161 -4.182 20.677 1.00 53.16 104 ALA A N 1
ATOM 831 C CA . ALA A 1 104 ? -17.725 -5.361 19.932 1.00 53.16 104 ALA A CA 1
ATOM 832 C C . ALA A 1 104 ? -17.683 -5.076 18.417 1.00 53.16 104 ALA A C 1
ATOM 834 O O . ALA A 1 104 ? -18.658 -5.286 17.705 1.00 53.16 104 ALA A O 1
ATOM 835 N N . ALA A 1 105 ? -16.559 -4.559 17.922 1.00 60.91 105 ALA A N 1
ATOM 836 C CA . ALA A 1 105 ? -16.321 -4.434 16.487 1.00 60.91 105 ALA A CA 1
ATOM 837 C C . ALA A 1 105 ? -16.086 -5.816 15.851 1.00 60.91 105 ALA A C 1
ATOM 839 O O . ALA A 1 105 ? -15.389 -6.657 16.423 1.00 60.91 105 ALA A O 1
ATOM 840 N N . ASP A 1 106 ? -16.645 -6.024 14.658 1.00 72.94 106 ASP A N 1
ATOM 841 C CA . ASP A 1 106 ? -16.648 -7.312 13.964 1.00 72.94 106 ASP A CA 1
ATOM 842 C C . ASP A 1 106 ? -15.223 -7.758 13.550 1.00 72.94 106 ASP A C 1
ATOM 844 O O . ASP A 1 106 ? -14.556 -7.068 12.765 1.00 72.94 106 ASP A O 1
ATOM 848 N N . PRO A 1 107 ? -14.719 -8.903 14.051 1.00 78.25 107 PRO A N 1
ATOM 849 C CA . PRO A 1 107 ? -13.410 -9.431 13.671 1.00 78.25 107 PRO A CA 1
ATOM 850 C C . PRO A 1 107 ? -13.328 -9.854 12.197 1.00 78.25 107 PRO A C 1
ATOM 852 O O . PRO A 1 107 ? -12.227 -9.901 11.646 1.00 78.25 107 PRO A O 1
ATOM 855 N N . VAL A 1 108 ? -14.455 -10.162 11.547 1.00 82.19 108 VAL A N 1
ATOM 856 C CA . VAL A 1 108 ? -14.484 -10.565 10.132 1.00 82.19 108 VAL A CA 1
ATOM 857 C C . VAL A 1 108 ? -14.153 -9.377 9.236 1.00 82.19 108 VAL A C 1
ATOM 859 O O . VAL A 1 108 ? -13.315 -9.494 8.343 1.00 82.19 108 VAL A O 1
ATOM 862 N N . ALA A 1 109 ? -14.731 -8.212 9.529 1.00 82.44 109 ALA A N 1
ATOM 863 C CA . ALA A 1 109 ? -14.482 -6.978 8.793 1.00 82.44 109 ALA A CA 1
ATOM 864 C C . ALA A 1 109 ? -13.003 -6.553 8.822 1.00 82.44 109 ALA A C 1
ATOM 866 O O . ALA A 1 109 ? -12.456 -6.131 7.804 1.00 82.44 109 ALA A O 1
ATOM 867 N N . ARG A 1 110 ? -12.330 -6.718 9.969 1.00 84.38 110 ARG A N 1
ATOM 868 C CA . ARG A 1 110 ? -10.893 -6.419 10.123 1.00 84.38 110 ARG A CA 1
ATOM 869 C C . ARG A 1 110 ? -10.029 -7.297 9.228 1.00 84.38 110 ARG A C 1
ATOM 871 O O . ARG A 1 110 ? -9.202 -6.784 8.482 1.00 84.38 110 ARG A O 1
ATOM 878 N N . LYS A 1 111 ? -10.290 -8.605 9.235 1.00 85.06 111 LYS A N 1
ATOM 879 C CA . LYS A 1 111 ? -9.569 -9.562 8.389 1.00 85.06 111 LYS A CA 1
ATOM 880 C C . LYS A 1 111 ? -9.832 -9.334 6.906 1.00 85.06 111 LYS A C 1
ATOM 882 O O . LYS A 1 111 ? -8.905 -9.426 6.109 1.00 85.06 111 LYS A O 1
ATOM 887 N N . ALA A 1 112 ? -11.076 -9.030 6.537 1.00 86.75 112 ALA A N 1
ATOM 888 C CA . ALA A 1 112 ? -11.439 -8.718 5.159 1.00 86.75 112 ALA A CA 1
ATOM 889 C C . ALA A 1 112 ? -10.708 -7.464 4.656 1.00 86.75 112 ALA A C 1
ATOM 891 O O . ALA A 1 112 ? -10.185 -7.473 3.545 1.00 86.75 112 ALA A O 1
ATOM 892 N N . LEU A 1 113 ? -10.598 -6.427 5.493 1.00 88.62 113 LEU A N 1
ATOM 893 C CA . LEU A 1 113 ? -9.819 -5.225 5.198 1.00 88.62 113 LEU A CA 1
ATOM 894 C C . LEU A 1 113 ? -8.330 -5.546 5.003 1.00 88.62 113 LEU A C 1
ATOM 896 O O . LEU A 1 113 ? -7.749 -5.167 3.989 1.00 88.62 113 LEU A O 1
ATOM 900 N N . THR A 1 114 ? -7.721 -6.289 5.929 1.00 88.81 114 THR A N 1
ATOM 901 C CA . THR A 1 114 ? -6.318 -6.721 5.821 1.00 88.81 114 THR A CA 1
ATOM 902 C C . THR A 1 114 ? -6.082 -7.536 4.540 1.00 88.81 114 THR A C 1
ATOM 904 O O . THR A 1 114 ? -5.090 -7.342 3.832 1.00 88.81 114 THR A O 1
ATOM 907 N N . LEU A 1 115 ? -7.024 -8.412 4.183 1.00 88.81 115 LEU A N 1
ATOM 908 C CA . LEU A 1 115 ? -6.961 -9.212 2.962 1.00 88.81 115 LEU A CA 1
ATOM 909 C C . LEU A 1 115 ? -7.094 -8.348 1.700 1.00 88.81 115 LEU A C 1
ATOM 911 O O . LEU A 1 115 ? -6.312 -8.517 0.768 1.00 88.81 115 LEU A O 1
ATOM 915 N N . LEU A 1 116 ? -8.014 -7.383 1.687 1.00 90.50 116 LEU A N 1
ATOM 916 C CA . LEU A 1 116 ? -8.157 -6.430 0.586 1.00 90.50 116 LEU A CA 1
ATOM 917 C C . LEU A 1 116 ? -6.847 -5.669 0.351 1.00 90.50 116 LEU A C 1
ATOM 919 O O . LEU A 1 116 ? -6.350 -5.635 -0.772 1.00 90.50 116 LEU A O 1
ATOM 923 N N . LEU A 1 117 ? -6.251 -5.113 1.409 1.00 90.88 117 LEU A N 1
ATOM 924 C CA . LEU A 1 117 ? -4.997 -4.363 1.315 1.00 90.88 117 LEU A CA 1
ATOM 925 C C . LEU A 1 117 ? -3.841 -5.241 0.824 1.00 90.88 117 LEU A C 1
ATOM 927 O O . LEU A 1 117 ? -3.094 -4.823 -0.061 1.00 90.88 117 LEU A O 1
ATOM 931 N N . SER A 1 118 ? -3.721 -6.465 1.350 1.00 90.62 118 SER A N 1
ATOM 932 C CA . SER A 1 118 ? -2.646 -7.396 0.976 1.00 90.62 118 SER A CA 1
ATOM 933 C C . SER A 1 118 ? -2.712 -7.849 -0.486 1.00 90.62 118 SER A C 1
ATOM 935 O O . SER A 1 118 ? -1.683 -8.196 -1.062 1.00 90.62 118 SER A O 1
ATOM 937 N N . VAL A 1 119 ? -3.884 -7.786 -1.123 1.00 90.44 119 VAL A N 1
ATOM 938 C CA . VAL A 1 119 ? -4.039 -8.054 -2.560 1.00 90.44 119 VAL A CA 1
ATOM 939 C C . VAL A 1 119 ? -3.892 -6.773 -3.383 1.00 90.44 119 VAL A C 1
ATOM 941 O O . VAL A 1 119 ? -3.118 -6.739 -4.342 1.00 90.44 119 VAL A O 1
ATOM 944 N N . CYS A 1 120 ? -4.606 -5.704 -3.022 1.00 91.88 120 CYS A N 1
ATOM 945 C CA . CYS A 1 120 ? -4.685 -4.481 -3.821 1.00 91.88 120 CYS A CA 1
ATOM 946 C C . CYS A 1 120 ? -3.360 -3.716 -3.872 1.00 91.88 120 CYS A C 1
ATOM 948 O O . CYS A 1 120 ? -2.973 -3.264 -4.946 1.00 91.88 120 CYS A O 1
ATOM 950 N N . VAL A 1 121 ? -2.646 -3.581 -2.750 1.00 93.19 121 VAL A N 1
ATOM 951 C CA . VAL A 1 121 ? -1.427 -2.756 -2.681 1.00 93.19 121 VAL A CA 1
ATOM 952 C C . VAL A 1 121 ? -0.260 -3.408 -3.444 1.00 93.19 121 VAL A C 1
ATOM 954 O O . VAL A 1 121 ? 0.258 -2.773 -4.368 1.00 93.19 121 VAL A O 1
ATOM 957 N N . PRO A 1 122 ? 0.133 -4.675 -3.187 1.00 90.75 122 PRO A N 1
ATOM 958 C CA . PRO A 1 122 ? 1.162 -5.332 -3.995 1.00 90.75 122 PRO A CA 1
ATOM 959 C C . PRO A 1 122 ? 0.705 -5.576 -5.439 1.00 90.75 122 PRO A C 1
ATOM 961 O O . PRO A 1 122 ? 1.503 -5.452 -6.367 1.00 90.75 122 PRO A O 1
ATOM 964 N N . GLY A 1 123 ? -0.581 -5.884 -5.651 1.00 89.25 123 GLY A N 1
ATOM 965 C CA . GLY A 1 123 ? -1.154 -6.066 -6.985 1.00 89.25 123 GLY A CA 1
ATOM 966 C C . GLY A 1 123 ? -1.031 -4.807 -7.841 1.00 89.25 123 GLY A C 1
ATOM 967 O O . GLY A 1 123 ? -0.555 -4.878 -8.975 1.00 89.25 123 GLY A O 1
ATOM 968 N N . LEU A 1 124 ? -1.370 -3.641 -7.285 1.00 91.69 124 LEU A N 1
ATOM 969 C CA . LEU A 1 124 ? -1.201 -2.362 -7.969 1.00 91.69 124 LEU A CA 1
ATOM 970 C C . LEU A 1 124 ? 0.269 -2.086 -8.294 1.00 91.69 124 LEU A C 1
ATOM 972 O O . LEU A 1 124 ? 0.567 -1.681 -9.415 1.00 91.69 124 LEU A O 1
ATOM 976 N N . PHE A 1 125 ? 1.191 -2.352 -7.363 1.00 91.19 125 PHE A N 1
ATOM 977 C CA . PHE A 1 125 ? 2.625 -2.175 -7.607 1.00 91.19 125 PHE A CA 1
ATOM 978 C C . PHE A 1 125 ? 3.088 -2.986 -8.825 1.00 91.19 125 PHE A C 1
ATOM 980 O O . PHE A 1 125 ? 3.722 -2.447 -9.734 1.00 91.19 125 PHE A O 1
ATOM 987 N N . LEU A 1 126 ? 2.716 -4.267 -8.889 1.00 89.25 126 LEU A N 1
ATOM 988 C CA . LEU A 1 126 ? 3.069 -5.142 -10.009 1.00 89.25 126 LEU A CA 1
ATOM 989 C C . LEU A 1 126 ? 2.464 -4.665 -11.336 1.00 89.25 126 LEU A C 1
ATOM 991 O O . LEU A 1 126 ? 3.121 -4.756 -12.374 1.00 89.25 126 LEU A O 1
ATOM 995 N N . LEU A 1 127 ? 1.246 -4.119 -11.316 1.00 87.50 127 LEU A N 1
ATOM 996 C CA . LEU A 1 127 ? 0.604 -3.544 -12.501 1.00 87.50 127 LEU A CA 1
ATOM 997 C C . LEU A 1 127 ? 1.311 -2.282 -12.995 1.00 87.50 127 LEU A C 1
ATOM 999 O O . LEU A 1 127 ? 1.510 -2.128 -14.200 1.00 87.50 127 LEU A O 1
ATOM 1003 N N . LEU A 1 128 ? 1.729 -1.406 -12.082 1.00 86.50 128 LEU A N 1
ATOM 1004 C CA . LEU A 1 128 ? 2.483 -0.197 -12.417 1.00 86.50 128 LEU A CA 1
ATOM 1005 C C . LEU A 1 128 ? 3.868 -0.531 -12.979 1.00 86.50 128 LEU A C 1
ATOM 1007 O O . LEU A 1 128 ? 4.305 0.077 -13.953 1.00 86.50 128 LEU A O 1
ATOM 1011 N N . VAL A 1 129 ? 4.536 -1.547 -12.432 1.00 81.81 129 VAL A N 1
ATOM 1012 C CA . VAL A 1 129 ? 5.794 -2.054 -12.998 1.00 81.81 129 VAL A CA 1
ATOM 1013 C C . VAL A 1 129 ? 5.570 -2.658 -14.386 1.00 81.81 129 VAL A C 1
ATOM 1015 O O . VAL A 1 129 ? 6.385 -2.455 -15.286 1.00 81.81 129 VAL A O 1
ATOM 1018 N N . ALA A 1 130 ? 4.473 -3.395 -14.587 1.00 77.81 130 ALA A N 1
ATOM 1019 C CA . ALA A 1 130 ? 4.137 -3.949 -15.896 1.00 77.81 130 ALA A CA 1
ATOM 1020 C C . ALA A 1 130 ? 3.918 -2.843 -16.945 1.00 77.81 130 ALA A C 1
ATOM 1022 O O . ALA A 1 130 ? 4.396 -2.982 -18.071 1.00 77.81 130 ALA A O 1
ATOM 1023 N N . LEU A 1 131 ? 3.284 -1.725 -16.564 1.00 70.94 131 LEU A N 1
ATOM 1024 C CA . LEU A 1 131 ? 3.107 -0.546 -17.424 1.00 70.94 131 LEU A CA 1
ATOM 1025 C C . LEU A 1 131 ? 4.442 0.056 -17.897 1.00 70.94 131 LEU A C 1
ATOM 1027 O O . LEU A 1 131 ? 4.545 0.463 -19.055 1.00 70.94 131 LEU A O 1
ATOM 1031 N N . ASP A 1 132 ? 5.470 0.076 -17.044 1.00 67.06 132 ASP A N 1
ATOM 1032 C CA . ASP A 1 132 ? 6.790 0.635 -17.381 1.00 67.06 132 ASP A CA 1
ATOM 1033 C C . ASP A 1 132 ? 7.612 -0.278 -18.320 1.00 67.06 132 ASP A C 1
ATOM 1035 O O . ASP A 1 132 ? 8.556 0.165 -18.973 1.00 67.06 132 ASP A O 1
ATOM 1039 N N . ARG A 1 133 ? 7.270 -1.572 -18.430 1.00 61.19 133 ARG A N 1
ATOM 1040 C CA . ARG A 1 133 ? 8.163 -2.600 -19.013 1.00 61.19 133 ARG A CA 1
ATOM 1041 C C . ARG A 1 133 ? 7.712 -3.223 -20.334 1.00 61.19 133 ARG A C 1
ATOM 1043 O O . ARG A 1 133 ? 8.417 -4.106 -20.824 1.00 61.19 133 ARG A O 1
ATOM 1050 N N . MET A 1 134 ? 6.624 -2.756 -20.948 1.00 50.84 134 MET A N 1
ATOM 1051 C CA . MET A 1 134 ? 6.033 -3.368 -22.154 1.00 50.84 134 MET A CA 1
ATOM 1052 C C . MET A 1 134 ? 6.931 -3.436 -23.414 1.00 50.84 134 MET A C 1
ATOM 1054 O O . MET A 1 134 ? 6.504 -4.035 -24.394 1.00 50.84 134 MET A O 1
ATOM 1058 N N . GLU A 1 135 ? 8.171 -2.917 -23.430 1.00 51.00 135 GLU A N 1
ATOM 1059 C CA . GLU A 1 135 ? 9.012 -2.950 -24.650 1.00 51.00 135 GLU A CA 1
ATOM 1060 C C . GLU A 1 135 ? 10.500 -3.355 -24.497 1.00 51.00 135 GLU A C 1
ATOM 1062 O O . GLU A 1 135 ? 11.163 -3.533 -25.518 1.00 51.00 135 GLU A O 1
ATOM 1067 N N . TYR A 1 136 ? 11.067 -3.553 -23.292 1.00 50.41 136 TYR A N 1
ATOM 1068 C CA . TYR A 1 136 ? 12.545 -3.482 -23.140 1.00 50.41 136 TYR A CA 1
ATOM 1069 C C . TYR A 1 136 ? 13.304 -4.635 -22.449 1.00 50.41 136 TYR A C 1
ATOM 1071 O O . TYR A 1 136 ? 14.507 -4.509 -22.219 1.00 50.41 136 TYR A O 1
ATOM 1079 N N . VAL A 1 137 ? 12.704 -5.800 -22.170 1.00 52.88 137 VAL A N 1
ATOM 1080 C CA . VAL A 1 137 ? 13.455 -6.937 -21.577 1.00 52.88 137 VAL A CA 1
ATOM 1081 C C . VAL A 1 137 ? 13.627 -8.072 -22.585 1.00 52.88 137 VAL A C 1
ATOM 1083 O O . VAL A 1 137 ? 12.832 -9.004 -22.626 1.00 52.88 137 VAL A O 1
ATOM 1086 N N . ARG A 1 138 ? 14.679 -7.994 -23.413 1.00 51.41 138 ARG A N 1
ATOM 1087 C CA . ARG A 1 138 ? 14.984 -9.010 -24.443 1.00 51.41 138 ARG A CA 1
ATOM 1088 C C . ARG A 1 138 ? 15.798 -10.215 -23.953 1.00 51.41 138 ARG A C 1
ATOM 1090 O O . ARG A 1 138 ? 15.861 -11.204 -24.670 1.00 51.41 138 ARG A O 1
ATOM 1097 N N . THR A 1 139 ? 16.402 -10.188 -22.761 1.00 57.75 139 THR A N 1
ATOM 1098 C CA . THR A 1 139 ? 17.207 -11.318 -22.252 1.00 57.75 139 THR A CA 1
ATOM 1099 C C . THR A 1 139 ? 16.534 -12.043 -21.087 1.00 57.75 139 THR A C 1
ATOM 1101 O O . THR A 1 139 ? 16.175 -11.435 -20.080 1.00 57.75 139 THR A O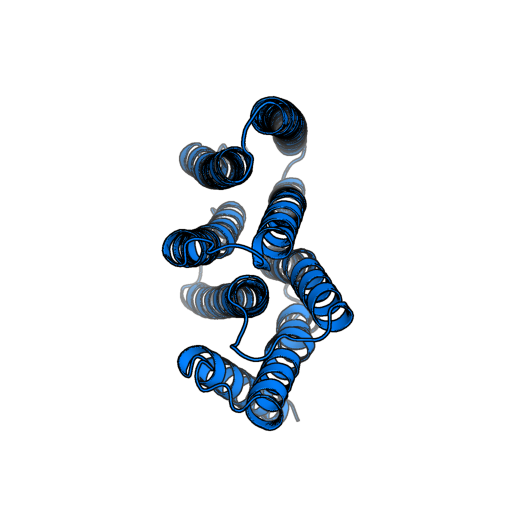 1
ATOM 1104 N N . PHE A 1 140 ? 16.398 -13.368 -21.219 1.00 53.12 140 PHE A N 1
ATOM 1105 C CA . PHE A 1 140 ? 15.742 -14.263 -20.256 1.00 53.12 140 PHE A CA 1
ATOM 1106 C C . PHE A 1 140 ? 16.312 -14.126 -18.830 1.00 53.12 140 PHE A C 1
ATOM 1108 O O . PHE A 1 140 ? 15.556 -13.906 -17.889 1.00 53.12 140 PHE A O 1
ATOM 1115 N N . ARG A 1 141 ? 17.645 -14.090 -18.690 1.00 57.06 141 ARG A N 1
ATOM 1116 C CA . ARG A 1 141 ? 18.341 -13.929 -17.398 1.00 57.06 141 ARG A CA 1
ATOM 1117 C C . ARG A 1 141 ? 17.990 -12.619 -16.671 1.00 57.06 141 ARG A C 1
ATOM 1119 O O . ARG A 1 141 ? 17.711 -12.627 -15.481 1.00 57.06 141 ARG A O 1
ATOM 1126 N N . LYS A 1 142 ? 17.874 -11.497 -17.399 1.00 65.75 142 LYS A N 1
ATOM 1127 C CA . LYS A 1 142 ? 17.458 -10.203 -16.814 1.00 65.75 142 LYS A CA 1
ATOM 1128 C C . LYS A 1 142 ? 15.993 -10.196 -16.365 1.00 65.75 142 LYS A C 1
ATOM 1130 O O . LYS A 1 142 ? 15.613 -9.382 -15.526 1.00 65.75 142 LYS A O 1
ATOM 1135 N N . ARG A 1 143 ? 15.153 -11.064 -16.937 1.00 67.44 143 ARG A N 1
ATOM 1136 C CA . ARG A 1 143 ? 13.736 -11.186 -16.571 1.00 67.44 143 ARG A CA 1
ATOM 1137 C C . ARG A 1 143 ? 13.566 -11.904 -15.235 1.00 67.44 143 ARG A C 1
ATOM 1139 O O . ARG A 1 143 ? 12.691 -11.519 -14.465 1.00 67.44 143 ARG A O 1
ATOM 1146 N N . GLU A 1 144 ? 14.385 -12.913 -14.964 1.00 70.62 144 GLU A N 1
ATOM 1147 C CA . GLU A 1 144 ? 14.360 -13.668 -13.707 1.00 70.62 144 GLU A CA 1
ATOM 1148 C C . GLU A 1 144 ? 14.889 -12.838 -12.537 1.00 70.62 144 GLU A C 1
ATOM 1150 O O . GLU A 1 144 ? 14.191 -12.715 -11.532 1.00 70.62 144 GLU A O 1
ATOM 1155 N N . ASP A 1 145 ? 16.024 -12.151 -12.709 1.00 72.44 145 ASP A N 1
ATOM 1156 C CA . ASP A 1 145 ? 16.573 -11.246 -11.686 1.00 72.44 145 ASP A CA 1
ATOM 1157 C C . ASP A 1 145 ? 15.578 -10.136 -11.310 1.00 72.44 145 ASP A C 1
ATOM 1159 O O . ASP A 1 145 ? 15.407 -9.789 -10.138 1.00 72.44 145 ASP A O 1
ATOM 1163 N N . LEU A 1 146 ? 14.873 -9.586 -12.306 1.00 73.94 146 LEU A N 1
ATOM 1164 C CA . LEU A 1 146 ? 13.830 -8.587 -12.086 1.00 73.94 146 LEU A CA 1
ATOM 1165 C C . LEU A 1 146 ? 12.641 -9.177 -11.320 1.00 73.94 146 LEU A C 1
ATOM 1167 O O . LEU A 1 146 ? 12.168 -8.563 -10.368 1.00 73.94 146 LEU A O 1
ATOM 1171 N N . ARG A 1 147 ? 12.158 -10.360 -11.716 1.00 79.12 147 ARG A N 1
ATOM 1172 C CA . ARG A 1 147 ? 11.061 -11.051 -11.020 1.00 79.12 147 ARG A CA 1
ATOM 1173 C C . ARG A 1 147 ? 11.412 -11.319 -9.562 1.00 79.12 147 ARG A C 1
ATOM 1175 O O . ARG A 1 147 ? 10.576 -11.064 -8.703 1.00 79.12 147 ARG A O 1
ATOM 1182 N N . GLY A 1 148 ? 12.647 -11.743 -9.290 1.00 79.44 148 GLY A N 1
ATOM 1183 C CA . GLY A 1 148 ? 13.162 -11.899 -7.932 1.00 79.44 148 GLY A CA 1
ATOM 1184 C C . GLY A 1 148 ? 13.085 -10.593 -7.141 1.00 79.44 148 GLY A C 1
ATOM 1185 O O . GLY A 1 148 ? 12.513 -10.570 -6.055 1.00 79.44 148 GLY A O 1
ATOM 1186 N N . ARG A 1 149 ? 13.573 -9.475 -7.698 1.00 81.00 149 ARG A N 1
ATOM 1187 C CA . ARG A 1 149 ? 13.487 -8.156 -7.037 1.00 81.00 149 ARG A CA 1
ATOM 1188 C C . ARG A 1 149 ? 12.048 -7.710 -6.781 1.00 81.00 149 ARG A C 1
ATOM 1190 O O . ARG A 1 149 ? 11.748 -7.246 -5.689 1.00 81.00 149 ARG A O 1
ATOM 1197 N N . LEU A 1 150 ? 11.157 -7.857 -7.760 1.00 83.56 150 LEU A N 1
ATOM 1198 C CA . LEU A 1 150 ? 9.747 -7.476 -7.621 1.00 83.56 150 LEU A CA 1
ATOM 1199 C C . LEU A 1 150 ? 9.023 -8.320 -6.578 1.00 83.56 150 LEU A C 1
ATOM 1201 O O . LEU A 1 150 ? 8.198 -7.796 -5.836 1.00 83.56 150 LEU A O 1
ATOM 1205 N N . PHE A 1 151 ? 9.356 -9.607 -6.504 1.00 83.00 151 PHE A N 1
ATOM 1206 C CA . PHE A 1 151 ? 8.851 -10.496 -5.472 1.00 83.00 151 PHE A CA 1
ATOM 1207 C C . PHE A 1 151 ? 9.289 -10.031 -4.079 1.00 83.00 151 PHE A C 1
ATOM 1209 O O . PHE A 1 151 ? 8.446 -9.902 -3.196 1.00 83.00 151 PHE A O 1
ATOM 1216 N N . TRP A 1 152 ? 10.566 -9.676 -3.901 1.00 83.25 152 TRP A N 1
ATOM 1217 C CA . TRP A 1 152 ? 11.050 -9.080 -2.651 1.00 83.25 152 TRP A CA 1
ATOM 1218 C C . TRP A 1 152 ? 10.321 -7.781 -2.298 1.00 83.25 152 TRP A C 1
ATOM 1220 O O . TRP A 1 152 ? 9.939 -7.604 -1.145 1.00 83.25 152 TRP A O 1
ATOM 1230 N N . VAL A 1 153 ? 10.056 -6.915 -3.283 1.00 87.25 153 VAL A N 1
ATOM 1231 C CA . VAL A 1 153 ? 9.302 -5.675 -3.044 1.00 87.25 153 VAL A CA 1
ATOM 1232 C C . VAL A 1 153 ? 7.875 -5.960 -2.603 1.00 87.25 153 VAL A C 1
ATOM 1234 O O . VAL A 1 153 ? 7.416 -5.391 -1.617 1.00 87.25 153 VAL A O 1
ATOM 1237 N N . ALA A 1 154 ? 7.178 -6.860 -3.294 1.00 87.12 154 ALA A N 1
ATOM 1238 C CA . ALA A 1 154 ? 5.821 -7.251 -2.930 1.00 87.12 154 ALA A CA 1
ATOM 1239 C C . ALA A 1 154 ? 5.767 -7.826 -1.508 1.00 87.12 154 ALA A C 1
ATOM 1241 O O . ALA A 1 154 ? 4.867 -7.491 -0.741 1.00 87.12 154 ALA A O 1
ATOM 1242 N N . LEU A 1 155 ? 6.753 -8.641 -1.135 1.00 84.88 155 LEU A N 1
ATOM 1243 C CA . LEU A 1 155 ? 6.845 -9.182 0.212 1.00 84.88 155 LEU A CA 1
ATOM 1244 C C . LEU A 1 155 ? 7.133 -8.115 1.281 1.00 84.88 155 LEU A C 1
ATOM 1246 O O . LEU A 1 155 ? 6.602 -8.216 2.384 1.00 84.88 155 LEU A O 1
ATOM 1250 N N . ASP A 1 156 ? 7.953 -7.109 0.980 1.00 86.88 156 ASP A N 1
ATOM 1251 C CA . ASP A 1 156 ? 8.203 -5.987 1.892 1.00 86.88 156 ASP A CA 1
ATOM 1252 C C . ASP A 1 156 ? 6.946 -5.127 2.088 1.00 86.88 156 ASP A C 1
ATOM 1254 O O . ASP A 1 156 ? 6.671 -4.689 3.203 1.00 86.88 156 ASP A O 1
ATOM 1258 N N . LEU A 1 157 ? 6.134 -4.940 1.041 1.00 88.88 157 LEU A N 1
ATOM 1259 C CA . LEU A 1 157 ? 4.831 -4.276 1.159 1.00 88.88 157 LEU A CA 1
ATOM 1260 C C . LEU A 1 157 ? 3.869 -5.069 2.035 1.00 88.88 157 LEU A C 1
ATOM 1262 O O . LEU A 1 157 ? 3.211 -4.493 2.894 1.00 88.88 157 LEU A O 1
ATOM 1266 N N . LEU A 1 158 ? 3.817 -6.388 1.855 1.00 88.19 158 LEU A N 1
ATOM 1267 C CA . LEU A 1 158 ? 3.015 -7.263 2.706 1.00 88.19 158 LEU A CA 1
ATOM 1268 C C . LEU A 1 158 ? 3.447 -7.190 4.177 1.00 88.19 158 LEU A C 1
ATOM 1270 O O . LEU A 1 158 ? 2.592 -7.191 5.054 1.00 88.19 158 LEU A O 1
ATOM 1274 N N . ASP A 1 159 ? 4.747 -7.067 4.443 1.00 85.81 159 ASP A N 1
ATOM 1275 C CA . ASP A 1 159 ? 5.298 -6.884 5.790 1.00 85.81 159 ASP A CA 1
ATOM 1276 C C . ASP A 1 159 ? 4.832 -5.573 6.445 1.00 85.81 159 ASP A C 1
ATOM 1278 O O . ASP A 1 159 ? 4.479 -5.550 7.625 1.00 85.81 159 ASP A O 1
ATOM 1282 N N . LEU A 1 160 ? 4.813 -4.476 5.679 1.00 87.81 160 LEU A N 1
ATOM 1283 C CA . LEU A 1 160 ? 4.327 -3.175 6.152 1.00 87.81 160 LEU A CA 1
ATOM 1284 C C . LEU A 1 160 ? 2.821 -3.205 6.430 1.00 87.81 160 LEU A C 1
ATOM 1286 O O . LEU A 1 160 ? 2.372 -2.685 7.451 1.00 87.81 160 LEU A O 1
ATOM 1290 N N . LEU A 1 161 ? 2.051 -3.860 5.560 1.00 88.94 161 LEU A N 1
ATOM 1291 C CA . LEU A 1 161 ? 0.610 -4.031 5.740 1.00 88.94 161 LEU A CA 1
ATOM 1292 C C . LEU A 1 161 ? 0.284 -4.938 6.931 1.00 88.94 161 LEU A C 1
ATOM 1294 O O . LEU A 1 161 ? -0.667 -4.659 7.652 1.00 88.94 161 LEU A O 1
ATOM 1298 N N . ASP A 1 162 ? 1.079 -5.983 7.176 1.00 85.94 162 ASP A N 1
ATOM 1299 C CA . ASP A 1 162 ? 0.980 -6.830 8.373 1.00 85.94 162 ASP A CA 1
ATOM 1300 C C . ASP A 1 162 ? 1.241 -6.008 9.647 1.00 85.94 162 ASP A C 1
ATOM 1302 O O . ASP A 1 162 ? 0.495 -6.087 10.625 1.00 85.94 162 ASP A O 1
ATOM 1306 N N . MET A 1 163 ? 2.250 -5.130 9.623 1.00 81.69 163 MET A N 1
ATOM 1307 C CA . MET A 1 163 ? 2.531 -4.220 10.735 1.00 81.69 163 MET A CA 1
ATOM 1308 C C . MET A 1 163 ? 1.382 -3.231 10.986 1.00 81.69 163 MET A C 1
ATOM 1310 O O . MET A 1 163 ? 1.028 -3.002 12.144 1.00 81.69 163 MET A O 1
ATOM 1314 N N . GLN A 1 164 ? 0.762 -2.689 9.933 1.00 86.94 164 GLN A N 1
ATOM 1315 C CA . GLN A 1 164 ? -0.436 -1.849 10.056 1.00 86.94 164 GLN A CA 1
ATOM 1316 C C . GLN A 1 164 ? -1.656 -2.645 10.538 1.00 86.94 164 GLN A C 1
ATOM 1318 O O . GLN A 1 164 ? -2.401 -2.147 11.382 1.00 86.94 164 GLN A O 1
ATOM 1323 N N . ALA A 1 165 ? -1.836 -3.889 10.087 1.00 84.44 165 ALA A N 1
ATOM 1324 C CA . ALA A 1 165 ? -2.952 -4.745 10.488 1.00 84.44 165 ALA A CA 1
ATOM 1325 C C . ALA A 1 165 ? -2.994 -4.992 11.998 1.00 84.44 165 ALA A C 1
ATOM 1327 O O . ALA A 1 165 ? -4.059 -4.927 12.619 1.00 84.44 165 ALA A O 1
ATOM 1328 N N . ASN A 1 166 ? -1.822 -5.150 12.613 1.00 80.00 166 ASN A N 1
ATOM 1329 C CA . ASN A 1 166 ? -1.686 -5.286 14.063 1.00 80.00 166 ASN A CA 1
ATOM 1330 C C . ASN A 1 166 ? -2.215 -4.068 14.850 1.00 80.00 166 ASN A C 1
ATOM 1332 O O . ASN A 1 166 ? -2.514 -4.192 16.038 1.00 80.00 166 ASN A O 1
ATOM 1336 N N . LEU A 1 167 ? -2.373 -2.896 14.219 1.00 79.06 167 LEU A N 1
ATOM 1337 C CA . LEU A 1 167 ? -2.937 -1.710 14.872 1.00 79.06 167 LEU A CA 1
ATOM 1338 C C . LEU A 1 167 ? -4.451 -1.838 15.085 1.00 79.06 167 LEU A C 1
ATOM 1340 O O . LEU A 1 167 ? -4.956 -1.508 16.163 1.00 79.06 167 LEU A O 1
ATOM 1344 N N . TRP A 1 168 ? -5.191 -2.318 14.080 1.00 77.12 168 TRP A N 1
ATOM 1345 C CA . TRP A 1 168 ? -6.647 -2.502 14.174 1.00 77.12 168 TRP A CA 1
ATOM 1346 C C . TRP A 1 168 ? -7.068 -3.912 14.610 1.00 77.12 168 TRP A C 1
ATOM 1348 O O . TRP A 1 168 ? -8.224 -4.099 14.997 1.00 77.12 168 TRP A O 1
ATOM 1358 N N . GLU A 1 169 ? -6.147 -4.875 14.665 1.00 72.31 169 GLU A N 1
ATOM 1359 C CA . GLU A 1 169 ? -6.307 -6.191 15.303 1.00 72.31 169 GLU A CA 1
ATOM 1360 C C . GLU A 1 169 ? -5.504 -6.288 16.620 1.00 72.31 169 GLU A C 1
ATOM 1362 O O . GLU A 1 169 ? -4.624 -7.140 16.743 1.00 72.31 169 GLU A O 1
ATOM 1367 N N . PRO A 1 170 ? -5.758 -5.423 17.624 1.00 63.56 170 PRO A N 1
ATOM 1368 C CA . PRO A 1 170 ? -4.845 -5.279 18.747 1.00 63.56 170 PRO A CA 1
ATOM 1369 C C . PRO A 1 170 ? -4.720 -6.554 19.598 1.00 63.56 170 PRO A C 1
ATOM 1371 O O . PRO A 1 170 ? -5.724 -7.247 19.820 1.00 63.56 170 PRO A O 1
ATOM 1374 N N . PRO A 1 171 ? -3.521 -6.819 20.154 1.00 57.88 171 PRO A N 1
ATOM 1375 C CA . PRO A 1 171 ? -3.319 -7.849 21.165 1.00 57.88 171 PRO A CA 1
ATOM 1376 C C . PRO A 1 171 ? -4.191 -7.601 22.402 1.00 57.88 171 PRO A C 1
ATOM 1378 O O . PRO A 1 171 ? -4.661 -6.489 22.652 1.00 57.88 171 PRO A O 1
ATOM 1381 N N . ARG A 1 172 ? -4.365 -8.637 23.236 1.00 54.34 172 ARG A N 1
ATOM 1382 C CA . ARG A 1 172 ? -5.105 -8.543 24.515 1.00 54.34 172 ARG A CA 1
ATOM 1383 C C . ARG A 1 172 ? -4.536 -7.476 25.466 1.00 54.34 172 ARG A C 1
ATOM 1385 O O . ARG A 1 172 ? -5.263 -6.992 26.328 1.00 54.34 172 ARG A O 1
ATOM 1392 N N . THR A 1 173 ? -3.274 -7.097 25.285 1.00 56.91 173 THR A N 1
ATOM 1393 C CA . THR A 1 173 ? -2.576 -6.021 25.995 1.00 56.91 173 THR A CA 1
ATOM 1394 C C . THR A 1 173 ? -2.296 -4.898 24.996 1.00 56.91 173 THR A C 1
ATOM 1396 O O . THR A 1 173 ? -1.535 -5.079 24.050 1.00 56.91 173 THR A O 1
ATOM 1399 N N . GLY A 1 174 ? -2.963 -3.752 25.155 1.00 59.16 174 GLY A N 1
ATOM 1400 C CA . GLY A 1 174 ? -2.866 -2.643 24.203 1.00 59.16 174 GLY A CA 1
ATOM 1401 C C . GLY A 1 174 ? -1.485 -1.979 24.195 1.00 59.16 174 GLY A C 1
ATOM 1402 O O . GLY A 1 174 ? -0.890 -1.762 25.249 1.00 59.16 174 GLY A O 1
ATOM 1403 N N . LEU A 1 175 ? -1.002 -1.615 23.004 1.00 65.69 175 LEU A N 1
ATOM 1404 C CA . LEU A 1 175 ? 0.169 -0.752 22.836 1.00 65.69 175 LEU A CA 1
ATOM 1405 C C . LEU A 1 175 ? -0.139 0.683 23.313 1.00 65.69 175 LEU A C 1
ATOM 1407 O O . LEU A 1 175 ? -1.290 1.129 23.236 1.00 65.69 175 LEU A O 1
ATOM 1411 N N . PRO A 1 176 ? 0.868 1.439 23.790 1.00 75.19 176 PRO A N 1
ATOM 1412 C CA . PRO A 1 176 ? 0.674 2.838 24.148 1.00 75.19 176 PRO A CA 1
ATOM 1413 C C . PRO A 1 176 ? 0.247 3.663 22.924 1.00 75.19 176 PRO A C 1
ATOM 1415 O O . PRO A 1 176 ? 0.731 3.454 21.813 1.00 75.19 176 PRO A O 1
ATOM 1418 N N . LEU A 1 177 ? -0.636 4.645 23.139 1.00 73.06 177 LEU A N 1
ATOM 1419 C CA . LEU A 1 177 ? -1.273 5.443 22.075 1.00 73.06 177 LEU A CA 1
ATOM 1420 C C . LEU A 1 177 ? -0.267 6.120 21.129 1.00 73.06 177 LEU A C 1
ATOM 1422 O O . LEU A 1 177 ? -0.522 6.234 19.932 1.00 73.06 177 LEU A O 1
ATOM 1426 N N . TRP A 1 178 ? 0.873 6.555 21.669 1.00 75.88 178 TRP A N 1
ATOM 1427 C CA . TRP A 1 178 ? 1.955 7.167 20.900 1.00 75.88 178 TRP A CA 1
ATOM 1428 C C . TRP A 1 178 ? 2.667 6.163 19.989 1.00 75.88 178 TRP A C 1
ATOM 1430 O O . TRP A 1 178 ? 3.024 6.512 18.868 1.00 75.88 178 TRP A O 1
ATOM 1440 N N . ALA A 1 179 ? 2.822 4.910 20.431 1.00 80.00 179 ALA A N 1
ATOM 1441 C CA . ALA A 1 179 ? 3.421 3.860 19.614 1.00 80.00 179 ALA A CA 1
ATOM 1442 C C . ALA A 1 179 ? 2.503 3.469 18.449 1.00 80.00 179 ALA A C 1
ATOM 1444 O O . ALA A 1 179 ? 2.991 3.331 17.334 1.00 80.00 179 ALA A O 1
ATOM 1445 N N . GLU A 1 180 ? 1.183 3.383 18.668 1.00 81.81 180 GLU A N 1
ATOM 1446 C CA . GLU A 1 180 ? 0.215 3.112 17.590 1.00 81.81 180 GLU A CA 1
ATOM 1447 C C . GLU A 1 180 ? 0.325 4.156 16.460 1.00 81.81 180 GLU A C 1
ATOM 1449 O O . GLU A 1 180 ? 0.429 3.806 15.284 1.00 81.81 180 GLU A O 1
ATOM 1454 N N . GLY A 1 181 ? 0.344 5.447 16.820 1.00 83.69 181 GLY A N 1
ATOM 1455 C CA . GLY A 1 181 ? 0.465 6.541 15.852 1.00 83.69 181 GLY A CA 1
ATOM 1456 C C . GLY A 1 181 ? 1.818 6.567 15.138 1.00 83.69 181 GLY A C 1
ATOM 1457 O O . GLY A 1 181 ? 1.866 6.781 13.927 1.00 83.69 181 GLY A O 1
ATOM 1458 N N . LEU A 1 182 ? 2.909 6.299 15.864 1.00 85.94 182 LEU A N 1
ATOM 1459 C CA . LEU A 1 182 ? 4.253 6.238 15.290 1.00 85.94 182 LEU A CA 1
ATOM 1460 C C . LEU A 1 182 ? 4.385 5.083 14.291 1.00 85.94 182 LEU A C 1
ATOM 1462 O O . LEU A 1 182 ? 4.927 5.277 13.207 1.00 85.94 182 LEU A O 1
ATOM 1466 N N . THR A 1 183 ? 3.859 3.902 14.624 1.00 85.25 183 THR A N 1
ATOM 1467 C CA . THR A 1 183 ? 3.856 2.739 13.728 1.00 85.25 183 THR A CA 1
ATOM 1468 C C . THR A 1 183 ? 3.037 3.002 12.469 1.00 85.25 183 THR A C 1
ATOM 1470 O O . THR A 1 183 ? 3.508 2.691 11.377 1.00 85.25 183 THR A O 1
ATOM 1473 N N . PHE A 1 184 ? 1.855 3.616 12.595 1.00 87.88 184 PHE A N 1
ATOM 1474 C CA . PHE A 1 184 ? 1.040 3.993 11.439 1.00 87.88 184 PHE A CA 1
ATOM 1475 C C . PHE A 1 184 ? 1.799 4.947 10.509 1.00 87.88 184 PHE A C 1
ATOM 1477 O O . PHE A 1 184 ? 1.943 4.672 9.319 1.00 87.88 184 PHE A O 1
ATOM 1484 N N . PHE A 1 185 ? 2.347 6.031 11.065 1.00 89.06 185 PHE A N 1
ATOM 1485 C CA . PHE A 1 185 ? 3.099 7.025 10.300 1.00 89.06 185 PHE A CA 1
ATOM 1486 C C . PHE A 1 185 ? 4.345 6.425 9.638 1.00 89.06 185 PHE A C 1
ATOM 1488 O O . PHE A 1 185 ? 4.635 6.709 8.480 1.00 89.06 185 PHE A O 1
ATOM 1495 N N . TYR A 1 186 ? 5.060 5.557 10.351 1.00 88.94 186 TYR A N 1
ATOM 1496 C CA . TYR A 1 186 ? 6.214 4.842 9.823 1.00 88.94 186 TYR A CA 1
ATOM 1497 C C . TYR A 1 186 ? 5.851 3.974 8.610 1.00 88.94 186 TYR A C 1
ATOM 1499 O O . TYR A 1 186 ? 6.494 4.084 7.565 1.00 88.94 186 TYR A O 1
ATOM 1507 N N . CYS A 1 187 ? 4.799 3.157 8.719 1.00 90.25 187 CYS A N 1
ATOM 1508 C CA . CYS A 1 187 ? 4.355 2.304 7.616 1.00 90.25 187 CYS A CA 1
ATOM 1509 C C . CYS A 1 187 ? 3.887 3.134 6.418 1.00 90.25 187 CYS A C 1
ATOM 1511 O O . CYS A 1 187 ? 4.278 2.835 5.292 1.00 90.25 187 CYS A O 1
ATOM 1513 N N . TYR A 1 188 ? 3.147 4.218 6.666 1.00 91.62 188 TYR A N 1
ATOM 1514 C CA . TYR A 1 188 ? 2.724 5.160 5.633 1.00 91.62 188 TYR A CA 1
ATOM 1515 C C . TYR A 1 188 ? 3.920 5.743 4.864 1.00 91.62 188 TYR A C 1
ATOM 1517 O O . TYR A 1 188 ? 3.971 5.665 3.635 1.00 91.62 188 TYR A O 1
ATOM 1525 N N . MET A 1 189 ? 4.921 6.276 5.573 1.00 89.81 189 MET A N 1
ATOM 1526 C CA . MET A 1 189 ? 6.107 6.856 4.937 1.00 89.81 189 MET A CA 1
ATOM 1527 C C . MET A 1 189 ? 6.861 5.827 4.087 1.00 89.81 189 MET A C 1
ATOM 1529 O O . MET A 1 189 ? 7.327 6.152 2.993 1.00 89.81 189 MET A O 1
ATOM 1533 N N . LEU A 1 190 ? 6.957 4.574 4.541 1.00 90.00 190 LEU A N 1
ATOM 1534 C CA . LEU A 1 190 ? 7.599 3.517 3.762 1.00 90.00 190 LEU A CA 1
ATOM 1535 C C . LEU A 1 190 ? 6.767 3.075 2.558 1.00 90.00 190 LEU A C 1
ATOM 1537 O O . LEU A 1 190 ? 7.331 2.946 1.474 1.00 90.00 190 LEU A O 1
ATOM 1541 N N . LEU A 1 191 ? 5.451 2.903 2.699 1.00 91.62 191 LEU A N 1
ATOM 1542 C CA . LEU A 1 191 ? 4.558 2.592 1.576 1.00 91.62 191 LEU A CA 1
ATOM 1543 C C . LEU A 1 191 ? 4.610 3.672 0.491 1.00 91.62 191 LEU A C 1
ATOM 1545 O O . LEU A 1 191 ? 4.487 3.366 -0.693 1.00 91.62 191 LEU A O 1
ATOM 1549 N N . LEU A 1 192 ? 4.852 4.923 0.876 1.00 89.56 192 LEU A N 1
ATOM 1550 C CA . LEU A 1 192 ? 5.009 6.039 -0.047 1.00 89.56 192 LEU A CA 1
ATOM 1551 C C . LEU A 1 192 ? 6.389 6.032 -0.732 1.00 89.56 192 LEU A C 1
ATOM 1553 O O . LEU A 1 192 ? 6.468 6.180 -1.951 1.00 89.56 192 LEU A O 1
ATOM 1557 N N . VAL A 1 193 ? 7.478 5.833 0.019 1.00 87.69 193 VAL A N 1
ATOM 1558 C CA . VAL A 1 193 ? 8.854 5.995 -0.490 1.00 87.69 193 VAL A CA 1
ATOM 1559 C C . VAL A 1 193 ? 9.414 4.732 -1.150 1.00 87.69 193 VAL A C 1
ATOM 1561 O O . VAL A 1 193 ? 9.961 4.819 -2.251 1.00 87.69 193 VAL A O 1
ATOM 1564 N N . LEU A 1 194 ? 9.303 3.558 -0.517 1.00 86.44 194 LEU A N 1
ATOM 1565 C CA . LEU A 1 194 ? 9.972 2.324 -0.970 1.00 86.44 194 LEU A CA 1
ATOM 1566 C C . LEU A 1 194 ? 9.594 1.943 -2.413 1.00 86.44 194 LEU A C 1
ATOM 1568 O O . LEU A 1 194 ? 10.491 1.662 -3.209 1.00 86.44 194 LEU A O 1
ATOM 1572 N N . PRO A 1 195 ? 8.304 1.952 -2.792 1.00 86.62 195 PRO A N 1
ATOM 1573 C CA . PRO A 1 195 ? 7.877 1.579 -4.14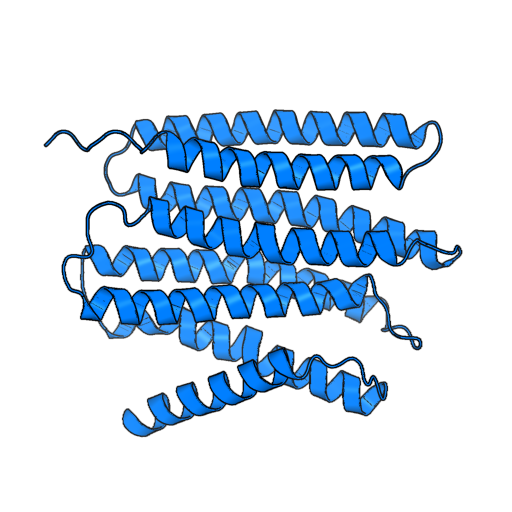0 1.00 86.62 195 PRO A CA 1
ATOM 1574 C C . PRO A 1 195 ? 8.254 2.616 -5.185 1.00 86.62 195 PRO A C 1
ATOM 1576 O O . PRO A 1 195 ? 8.576 2.237 -6.304 1.00 86.62 195 PRO A O 1
ATOM 1579 N N . CYS A 1 196 ? 8.287 3.903 -4.828 1.00 85.81 196 CYS A N 1
ATOM 1580 C CA . CYS A 1 196 ? 8.801 4.945 -5.716 1.00 85.81 196 CYS A CA 1
ATOM 1581 C C . CYS A 1 196 ? 10.293 4.731 -5.999 1.00 85.81 196 CYS A C 1
ATOM 1583 O O . CYS A 1 196 ? 10.724 4.797 -7.149 1.00 85.81 196 CYS A O 1
ATOM 1585 N N . VAL A 1 197 ? 11.082 4.392 -4.973 1.00 84.69 197 VAL A N 1
ATOM 1586 C CA . VAL A 1 197 ? 12.498 4.034 -5.143 1.00 84.69 197 VAL A CA 1
ATOM 1587 C C . VAL A 1 197 ? 12.642 2.773 -6.003 1.00 84.69 197 VAL A C 1
ATOM 1589 O O . VAL A 1 197 ? 13.445 2.767 -6.935 1.00 84.69 197 VAL A O 1
ATOM 1592 N N . ALA A 1 198 ? 11.838 1.735 -5.754 1.00 83.31 198 ALA A N 1
ATOM 1593 C CA . ALA A 1 198 ? 11.849 0.506 -6.548 1.00 83.31 198 ALA A CA 1
ATOM 1594 C C . ALA A 1 198 ? 11.485 0.764 -8.019 1.00 83.31 198 ALA A C 1
ATOM 1596 O O . ALA A 1 198 ? 12.178 0.287 -8.916 1.00 83.31 198 ALA A O 1
ATOM 1597 N N . LEU A 1 199 ? 10.431 1.545 -8.275 1.00 79.75 199 LEU A N 1
ATOM 1598 C CA . LEU A 1 199 ? 10.012 1.949 -9.618 1.00 79.75 199 LEU A CA 1
ATOM 1599 C C . LEU A 1 199 ? 11.120 2.744 -10.315 1.00 79.75 199 LEU A C 1
ATOM 1601 O O . LEU A 1 199 ? 11.438 2.454 -11.464 1.00 79.75 199 LEU A O 1
ATOM 1605 N N . SER A 1 200 ? 11.767 3.680 -9.616 1.00 76.88 200 SER A N 1
ATOM 1606 C CA . SER A 1 200 ? 12.884 4.467 -10.152 1.00 76.88 200 SER A CA 1
ATOM 1607 C C . SER A 1 200 ? 14.081 3.589 -10.546 1.00 76.88 200 SER A C 1
ATOM 1609 O O . SER A 1 200 ? 14.605 3.710 -11.657 1.00 76.88 200 SER A O 1
ATOM 1611 N N . GLU A 1 201 ? 14.478 2.637 -9.694 1.00 76.00 201 GLU A N 1
ATOM 1612 C CA . GLU A 1 201 ? 15.569 1.699 -9.996 1.00 76.00 201 GLU A CA 1
ATOM 1613 C C . GLU A 1 201 ? 15.240 0.756 -11.158 1.00 76.00 201 GLU A C 1
ATOM 1615 O O . GLU A 1 201 ? 16.077 0.528 -12.039 1.00 76.00 201 GLU A O 1
ATOM 1620 N N . VAL A 1 202 ? 14.020 0.211 -11.180 1.00 72.12 202 VAL A N 1
ATOM 1621 C CA . VAL A 1 202 ? 13.544 -0.659 -12.266 1.00 72.12 202 VAL A CA 1
ATOM 1622 C C . VAL A 1 202 ? 13.513 0.101 -13.591 1.00 72.12 202 VAL A C 1
ATOM 1624 O O . VAL A 1 202 ? 13.809 -0.481 -14.639 1.00 72.12 202 VAL A O 1
ATOM 1627 N N . SER A 1 203 ? 13.227 1.400 -13.553 1.00 65.38 203 SER A N 1
ATOM 1628 C CA . SER A 1 203 ? 13.157 2.231 -14.747 1.00 65.38 203 SER A CA 1
ATOM 1629 C C . SER A 1 203 ? 14.530 2.664 -15.284 1.00 65.38 203 SER A C 1
ATOM 1631 O O . SER A 1 203 ? 14.756 2.653 -16.496 1.00 65.38 203 SER A O 1
ATOM 1633 N N . MET A 1 204 ? 15.499 2.948 -14.404 1.00 60.75 204 MET A N 1
ATOM 1634 C CA . MET A 1 204 ? 16.883 3.300 -14.783 1.00 60.75 204 MET A CA 1
ATOM 1635 C C . MET A 1 204 ? 17.639 2.159 -15.485 1.00 60.75 204 MET A C 1
ATOM 1637 O O . MET A 1 204 ? 18.538 2.406 -16.289 1.00 60.75 204 MET A O 1
ATOM 1641 N N . GLN A 1 205 ? 17.232 0.905 -15.262 1.00 58.41 205 GLN A N 1
ATOM 1642 C CA . GLN A 1 205 ? 17.769 -0.269 -15.965 1.00 58.41 205 GLN A CA 1
ATOM 1643 C C . GLN A 1 205 ? 17.577 -0.242 -17.494 1.00 58.41 205 GLN A C 1
ATOM 1645 O O . GLN A 1 205 ? 18.192 -1.059 -18.183 1.00 58.41 205 GLN A O 1
ATOM 1650 N N . GLY A 1 206 ? 16.718 0.640 -18.021 1.00 53.81 206 GLY A N 1
ATOM 1651 C CA . GLY A 1 206 ? 16.415 0.741 -19.449 1.00 53.81 206 GLY A CA 1
ATOM 1652 C C . GLY A 1 206 ? 17.372 1.606 -20.278 1.00 53.81 206 GLY A C 1
ATOM 1653 O O . GLY A 1 206 ? 17.466 1.366 -21.478 1.00 53.81 206 GLY A O 1
ATOM 1654 N N . GLU A 1 207 ? 18.080 2.580 -19.686 1.00 52.03 207 GLU A N 1
ATOM 1655 C CA . GLU A 1 207 ? 18.809 3.603 -20.470 1.00 52.03 207 GLU A CA 1
ATOM 1656 C C . GLU A 1 207 ? 20.297 3.783 -20.124 1.00 52.03 207 GLU A C 1
ATOM 1658 O O . GLU A 1 207 ? 21.060 4.091 -21.031 1.00 52.03 207 GLU A O 1
ATOM 1663 N N . HIS A 1 208 ? 20.770 3.511 -18.899 1.00 44.84 208 HIS A N 1
ATOM 1664 C CA . HIS A 1 208 ? 22.214 3.500 -18.599 1.00 44.84 208 HIS A CA 1
ATOM 1665 C C . HIS A 1 208 ? 22.546 2.588 -17.409 1.00 44.84 208 HIS A C 1
ATOM 1667 O O . HIS A 1 208 ? 22.081 2.789 -16.289 1.00 44.84 208 HIS A O 1
ATOM 1673 N N . ILE A 1 209 ? 23.381 1.574 -17.648 1.00 50.31 209 ILE A N 1
ATOM 1674 C CA . ILE A 1 209 ? 23.795 0.591 -16.639 1.00 50.31 209 ILE A CA 1
ATOM 1675 C C . ILE A 1 209 ? 24.998 1.153 -15.874 1.00 50.31 209 ILE A C 1
ATOM 1677 O O . ILE A 1 209 ? 26.137 1.004 -16.306 1.00 50.31 209 ILE A O 1
ATOM 1681 N N . ALA A 1 210 ? 24.742 1.786 -14.728 1.00 45.22 210 ALA A N 1
ATOM 1682 C CA . ALA A 1 210 ? 25.759 2.038 -13.709 1.00 45.22 210 ALA A CA 1
ATOM 1683 C C . ALA A 1 210 ? 25.450 1.162 -12.474 1.00 45.22 210 ALA A C 1
ATOM 1685 O O . ALA A 1 210 ? 24.463 1.426 -11.781 1.00 45.22 210 ALA A O 1
ATOM 1686 N N . PRO A 1 211 ? 26.259 0.126 -12.177 1.00 49.59 211 PRO A N 1
ATOM 1687 C CA . PRO A 1 211 ? 25.968 -0.864 -11.132 1.00 49.59 211 PRO A CA 1
ATOM 1688 C C . PRO A 1 211 ? 25.923 -0.269 -9.713 1.00 49.59 211 PRO A C 1
ATOM 1690 O O . PRO A 1 211 ? 25.204 -0.768 -8.854 1.00 49.59 211 PRO A O 1
ATOM 1693 N N . GLN A 1 212 ? 26.612 0.852 -9.480 1.00 48.06 212 GLN A N 1
ATOM 1694 C CA . GLN A 1 212 ? 26.699 1.515 -8.174 1.00 48.06 212 GLN A CA 1
ATOM 1695 C C . GLN A 1 212 ? 25.404 2.232 -7.737 1.00 48.06 212 GLN A C 1
ATOM 1697 O O . GLN A 1 212 ? 25.198 2.436 -6.545 1.00 48.06 212 GLN A O 1
ATOM 1702 N N . LYS A 1 213 ? 24.502 2.587 -8.669 1.00 49.62 213 LYS A N 1
ATOM 1703 C CA . LYS A 1 213 ? 23.199 3.219 -8.357 1.00 49.62 213 LYS A CA 1
ATOM 1704 C C . LYS A 1 213 ? 22.062 2.210 -8.107 1.00 49.62 213 LYS A C 1
ATOM 1706 O O . LYS A 1 213 ? 20.941 2.630 -7.855 1.00 49.62 213 LYS A O 1
ATOM 1711 N N . MET A 1 214 ? 22.328 0.899 -8.170 1.00 56.31 214 MET A N 1
ATOM 1712 C CA . MET A 1 214 ? 21.313 -0.177 -8.139 1.00 56.31 214 MET A CA 1
ATOM 1713 C C . MET A 1 214 ? 21.127 -0.852 -6.765 1.00 56.31 214 MET A C 1
ATOM 1715 O O . MET A 1 214 ? 20.571 -1.954 -6.699 1.00 56.31 214 MET A O 1
ATOM 1719 N N . MET A 1 215 ? 21.643 -0.244 -5.690 1.00 62.16 215 MET A N 1
ATOM 1720 C CA . MET A 1 215 ? 21.562 -0.777 -4.321 1.00 62.16 215 MET A CA 1
ATOM 1721 C C . MET A 1 215 ? 20.730 0.084 -3.362 1.00 62.16 215 MET A C 1
ATOM 1723 O O . MET A 1 215 ? 20.615 -0.282 -2.192 1.00 62.16 215 MET A O 1
ATOM 1727 N N . LEU A 1 216 ? 20.114 1.181 -3.814 1.00 71.31 216 LEU A N 1
ATOM 1728 C CA . LEU A 1 216 ? 19.370 2.068 -2.917 1.00 71.31 216 LEU A CA 1
ATOM 1729 C C . LEU A 1 216 ? 18.153 1.347 -2.330 1.00 71.31 216 LEU A C 1
ATOM 1731 O O . LEU A 1 216 ? 17.979 1.338 -1.114 1.00 71.31 216 LEU A O 1
ATOM 1735 N N . TYR A 1 217 ? 17.353 0.686 -3.170 1.00 76.12 217 TYR A N 1
ATOM 1736 C CA . TYR A 1 217 ? 16.194 -0.077 -2.721 1.00 76.12 217 TYR A CA 1
ATOM 1737 C C . TYR A 1 217 ? 16.601 -1.243 -1.805 1.00 76.12 217 TYR A C 1
ATOM 1739 O O . TYR A 1 217 ? 16.089 -1.294 -0.687 1.00 76.12 217 TYR A O 1
ATOM 1747 N N . PRO A 1 218 ? 17.534 -2.150 -2.179 1.00 73.12 218 PRO A N 1
ATOM 1748 C CA . PRO A 1 218 ? 17.967 -3.236 -1.296 1.00 73.12 218 PRO A CA 1
ATOM 1749 C C . PRO A 1 218 ? 18.477 -2.778 0.074 1.00 73.12 218 PRO A C 1
ATOM 1751 O O . PRO A 1 218 ? 18.146 -3.421 1.075 1.00 73.12 218 PRO A O 1
ATOM 1754 N N . VAL A 1 219 ? 19.250 -1.687 0.130 1.00 75.69 219 VAL A N 1
ATOM 1755 C CA . VAL A 1 219 ? 19.784 -1.124 1.381 1.00 75.69 219 VAL A CA 1
ATOM 1756 C C . VAL A 1 219 ? 18.667 -0.492 2.205 1.00 75.69 219 VAL A C 1
ATOM 1758 O O . VAL A 1 219 ? 18.549 -0.782 3.395 1.00 75.69 219 VAL A O 1
ATOM 1761 N N . LEU A 1 220 ? 17.797 0.303 1.576 1.00 76.31 220 LEU A N 1
ATOM 1762 C CA . LEU A 1 220 ? 16.675 0.947 2.256 1.00 76.31 220 LEU A CA 1
ATOM 1763 C C . LEU A 1 220 ? 15.689 -0.096 2.799 1.00 76.31 220 LEU A C 1
ATOM 1765 O O . LEU A 1 220 ? 15.329 -0.029 3.968 1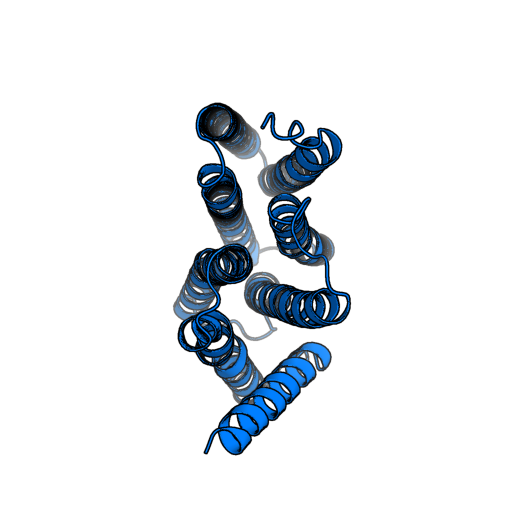.00 76.31 220 LEU A O 1
ATOM 1769 N N . SER A 1 221 ? 15.319 -1.103 2.003 1.00 78.88 221 SER A N 1
ATOM 1770 C CA . SER A 1 221 ? 14.491 -2.250 2.416 1.00 78.88 221 SER A CA 1
ATOM 1771 C C . SER A 1 221 ? 15.132 -3.048 3.557 1.00 78.88 221 SER A C 1
ATOM 1773 O O . SER A 1 221 ? 14.441 -3.525 4.456 1.00 78.88 221 SER A O 1
ATOM 1775 N N . LEU A 1 222 ? 16.460 -3.211 3.556 1.00 72.44 222 LEU A N 1
ATOM 1776 C CA . LEU A 1 222 ? 17.154 -3.902 4.643 1.00 72.44 222 LEU A CA 1
ATOM 1777 C C . LEU A 1 222 ? 17.051 -3.108 5.948 1.00 72.44 222 LEU A C 1
ATOM 1779 O O . LEU A 1 222 ? 16.611 -3.652 6.957 1.00 72.44 222 LEU A O 1
ATOM 1783 N N . ALA A 1 223 ? 17.436 -1.833 5.912 1.00 74.19 223 ALA A N 1
ATOM 1784 C CA . ALA A 1 223 ? 17.507 -0.987 7.097 1.00 74.19 223 ALA A CA 1
ATOM 1785 C C . ALA A 1 223 ? 16.123 -0.658 7.664 1.00 74.19 223 ALA A C 1
ATOM 1787 O O . ALA A 1 223 ? 15.930 -0.673 8.875 1.00 74.19 223 ALA A O 1
ATOM 1788 N N . THR A 1 224 ? 15.164 -0.360 6.788 1.00 77.12 224 THR A N 1
ATOM 1789 C CA . THR A 1 224 ? 13.821 0.050 7.197 1.00 77.12 224 THR A CA 1
ATOM 1790 C C . THR A 1 224 ? 12.951 -1.174 7.436 1.00 77.12 224 THR A C 1
ATOM 1792 O O . THR A 1 224 ? 12.690 -1.497 8.580 1.00 77.12 224 THR A O 1
ATOM 1795 N N . VAL A 1 225 ? 12.579 -1.931 6.407 1.00 76.50 225 VAL A N 1
ATOM 1796 C CA . VAL A 1 225 ? 11.614 -3.028 6.561 1.00 76.50 225 VAL A CA 1
ATOM 1797 C C . VAL A 1 225 ? 12.193 -4.193 7.359 1.00 76.50 225 VAL A C 1
ATOM 1799 O O . VAL A 1 225 ? 11.628 -4.580 8.374 1.00 76.50 225 VAL A O 1
ATOM 1802 N N . ASN A 1 226 ? 13.330 -4.754 6.949 1.00 76.06 226 ASN A N 1
ATOM 1803 C CA . ASN A 1 226 ? 13.781 -6.032 7.509 1.00 76.06 226 ASN A CA 1
ATOM 1804 C C . ASN A 1 226 ? 14.326 -5.897 8.941 1.00 76.06 226 ASN A C 1
ATOM 1806 O O . ASN A 1 226 ? 13.931 -6.669 9.812 1.00 76.06 226 ASN A O 1
ATOM 1810 N N . VAL A 1 227 ? 15.186 -4.910 9.216 1.00 73.56 227 VAL A N 1
ATOM 1811 C CA . VAL A 1 227 ? 15.732 -4.693 10.569 1.00 73.56 227 VAL A CA 1
ATOM 1812 C C . VAL A 1 227 ? 14.648 -4.210 11.531 1.00 73.56 227 VAL A C 1
ATOM 1814 O O . VAL A 1 227 ? 14.490 -4.797 12.601 1.00 73.56 227 VAL A O 1
ATOM 1817 N N . VAL A 1 228 ? 13.861 -3.191 11.165 1.00 75.00 228 VAL A N 1
ATOM 1818 C CA . VAL A 1 228 ? 12.834 -2.659 12.077 1.00 75.00 228 VAL A CA 1
ATOM 1819 C C . VAL A 1 228 ? 11.706 -3.662 12.285 1.00 75.00 228 VAL A C 1
ATOM 1821 O O . VAL A 1 228 ? 11.272 -3.814 13.421 1.00 75.00 228 VAL A O 1
ATOM 1824 N N . ALA A 1 229 ? 11.262 -4.406 11.265 1.00 70.38 229 ALA A N 1
ATOM 1825 C CA . ALA A 1 229 ? 10.225 -5.420 11.467 1.00 70.38 229 ALA A CA 1
ATOM 1826 C C . ALA A 1 229 ? 10.712 -6.575 12.354 1.00 70.38 229 ALA A C 1
ATOM 1828 O O . ALA A 1 229 ? 9.946 -7.064 13.183 1.00 70.38 229 ALA A O 1
ATOM 1829 N N . VAL A 1 230 ? 11.979 -6.998 12.234 1.00 69.88 230 VAL A N 1
ATOM 1830 C CA . VAL A 1 230 ? 12.565 -7.997 13.148 1.00 69.88 230 VAL A CA 1
ATOM 1831 C C . VAL A 1 230 ? 12.635 -7.451 14.571 1.00 69.88 230 VAL A C 1
ATOM 1833 O O . VAL A 1 230 ? 12.195 -8.133 15.493 1.00 69.88 230 VAL A O 1
ATOM 1836 N N . LEU A 1 231 ? 13.112 -6.217 14.760 1.00 73.50 231 LEU A N 1
ATOM 1837 C CA . LEU A 1 231 ? 13.188 -5.583 16.079 1.00 73.50 231 LEU A CA 1
ATOM 1838 C C . LEU A 1 231 ? 11.803 -5.373 16.702 1.00 73.50 231 LEU A C 1
ATOM 1840 O O . LEU A 1 231 ? 11.613 -5.684 17.873 1.00 73.50 231 LEU A O 1
ATOM 1844 N N . ALA A 1 232 ? 10.824 -4.905 15.930 1.00 68.88 232 ALA A N 1
ATOM 1845 C CA . ALA A 1 232 ? 9.456 -4.691 16.391 1.00 68.88 232 ALA A CA 1
ATOM 1846 C C . ALA A 1 232 ? 8.778 -6.013 16.781 1.00 68.88 232 ALA A C 1
ATOM 1848 O O . ALA A 1 232 ? 8.131 -6.092 17.824 1.00 68.88 232 ALA A O 1
ATOM 1849 N N . ARG A 1 233 ? 8.966 -7.078 15.991 1.00 70.81 233 ARG A N 1
ATOM 1850 C CA . ARG A 1 233 ? 8.433 -8.415 16.302 1.00 70.81 233 ARG A CA 1
ATOM 1851 C C . ARG A 1 233 ? 9.140 -9.048 17.503 1.00 70.81 233 ARG A C 1
ATOM 1853 O O . ARG A 1 233 ? 8.464 -9.618 18.354 1.00 70.81 233 ARG A O 1
ATOM 1860 N N . ALA A 1 234 ? 10.461 -8.894 17.626 1.00 67.62 234 ALA A N 1
ATOM 1861 C CA . ALA A 1 234 ? 11.221 -9.345 18.793 1.00 67.62 234 ALA A CA 1
ATOM 1862 C C . ALA A 1 234 ? 10.801 -8.600 20.070 1.00 67.62 234 ALA A C 1
ATOM 1864 O O . ALA A 1 234 ? 10.568 -9.233 21.098 1.00 67.62 234 ALA A O 1
ATOM 1865 N N . ALA A 1 235 ? 10.625 -7.278 19.992 1.00 69.12 235 ALA A N 1
ATOM 1866 C CA . ALA A 1 235 ? 10.112 -6.466 21.089 1.00 69.12 235 ALA A CA 1
ATOM 1867 C C . ALA A 1 235 ? 8.689 -6.890 21.479 1.00 69.12 235 ALA A C 1
ATOM 1869 O O . ALA A 1 235 ? 8.418 -7.070 22.662 1.00 69.12 235 ALA A O 1
ATOM 1870 N N . ASN A 1 236 ? 7.801 -7.135 20.511 1.00 68.38 236 ASN A N 1
ATOM 1871 C CA . ASN A 1 236 ? 6.441 -7.600 20.792 1.00 68.38 236 ASN A CA 1
ATOM 1872 C C . ASN A 1 236 ? 6.410 -8.993 21.435 1.00 68.38 236 ASN A C 1
ATOM 1874 O O . ASN A 1 236 ? 5.659 -9.220 22.384 1.00 68.38 236 ASN A O 1
ATOM 1878 N N . MET A 1 237 ? 7.253 -9.918 20.976 1.00 65.69 237 MET A N 1
ATOM 1879 C CA . MET A 1 237 ? 7.359 -11.256 21.558 1.00 65.69 237 MET A CA 1
ATOM 1880 C C . MET A 1 237 ? 7.940 -11.213 22.982 1.00 65.69 237 MET A C 1
ATOM 1882 O O . MET A 1 237 ? 7.430 -11.895 23.871 1.00 65.69 237 MET A O 1
ATOM 1886 N N . ALA A 1 238 ? 8.959 -10.380 23.216 1.00 63.97 238 ALA A N 1
ATOM 1887 C CA . ALA A 1 238 ? 9.606 -10.224 24.518 1.00 63.97 238 ALA A CA 1
ATOM 1888 C C . ALA A 1 238 ? 8.731 -9.482 25.542 1.00 63.97 238 ALA A C 1
ATOM 1890 O O . ALA A 1 238 ? 8.676 -9.884 26.703 1.00 63.97 238 ALA A O 1
ATOM 1891 N N . LEU A 1 239 ? 8.038 -8.418 25.123 1.00 63.72 239 LEU A N 1
ATOM 1892 C CA . LEU A 1 239 ? 7.254 -7.551 26.009 1.00 63.72 239 LEU A CA 1
ATOM 1893 C C . LEU A 1 239 ? 5.817 -8.041 26.209 1.00 63.72 239 LEU A C 1
ATOM 1895 O O . LEU A 1 239 ? 5.284 -7.924 27.309 1.00 63.72 239 LEU A O 1
ATOM 1899 N N . PHE A 1 240 ? 5.183 -8.593 25.170 1.00 58.34 240 PHE A N 1
ATOM 1900 C CA . PHE A 1 240 ? 3.750 -8.907 25.190 1.00 58.34 240 PHE A CA 1
ATOM 1901 C C . PHE A 1 240 ? 3.433 -10.405 25.102 1.00 58.34 240 PHE A C 1
ATOM 1903 O O . PHE A 1 240 ? 2.255 -10.760 25.146 1.00 58.34 240 PHE A O 1
ATOM 1910 N N . ARG A 1 241 ? 4.447 -11.293 25.018 1.00 55.59 241 ARG A N 1
ATOM 1911 C CA . ARG A 1 241 ? 4.273 -12.755 24.836 1.00 55.59 241 ARG A CA 1
ATOM 1912 C C . ARG A 1 241 ? 3.275 -13.088 23.721 1.00 55.59 241 ARG A C 1
ATOM 1914 O O . ARG A 1 241 ? 2.545 -14.078 23.788 1.00 55.59 241 ARG A O 1
ATOM 1921 N N . ASP A 1 242 ? 3.212 -12.234 22.705 1.00 55.97 242 ASP A N 1
ATOM 1922 C CA . ASP A 1 242 ? 2.238 -12.397 21.644 1.00 55.97 242 ASP A CA 1
ATOM 1923 C C . ASP A 1 242 ? 2.686 -13.531 20.720 1.00 55.97 242 ASP A C 1
ATOM 1925 O O . ASP A 1 242 ? 3.747 -13.476 20.101 1.00 55.97 242 ASP A O 1
ATOM 1929 N N . SER A 1 243 ? 1.883 -14.593 20.664 1.00 48.09 243 SER A N 1
ATOM 1930 C CA . SER A 1 243 ? 2.166 -15.787 19.865 1.00 48.09 243 SER A CA 1
ATOM 1931 C C . SER A 1 243 ? 1.655 -15.671 18.423 1.00 48.09 243 SER A C 1
ATOM 1933 O O . SER A 1 243 ? 1.780 -16.629 17.661 1.00 48.09 243 SER A O 1
ATOM 1935 N N . ARG A 1 244 ? 1.073 -14.526 18.030 1.00 55.97 244 ARG A N 1
ATOM 1936 C CA . ARG A 1 244 ? 0.591 -14.251 16.660 1.00 55.97 244 ARG A CA 1
ATOM 1937 C C . ARG A 1 244 ? 1.667 -13.698 15.727 1.00 55.97 244 ARG A C 1
ATOM 1939 O O . ARG A 1 244 ? 1.350 -13.093 14.709 1.00 55.97 244 ARG A O 1
ATOM 1946 N N . VAL A 1 245 ? 2.943 -13.893 16.042 1.00 54.62 245 VAL A N 1
ATOM 1947 C CA . VAL A 1 245 ? 4.011 -13.538 15.110 1.00 54.62 245 VAL A CA 1
ATOM 1948 C C . VAL A 1 245 ? 3.940 -14.498 13.919 1.00 54.62 245 VAL A C 1
ATOM 1950 O O . VAL A 1 245 ? 4.179 -15.696 14.063 1.00 54.62 245 VAL A O 1
ATOM 1953 N N . SER A 1 246 ? 3.581 -13.986 12.739 1.00 55.78 246 SER A N 1
ATOM 1954 C CA . SER A 1 246 ? 3.513 -14.789 11.516 1.00 55.78 246 SER A CA 1
ATOM 1955 C C . SER A 1 246 ? 4.899 -15.347 11.175 1.00 55.78 246 SER A C 1
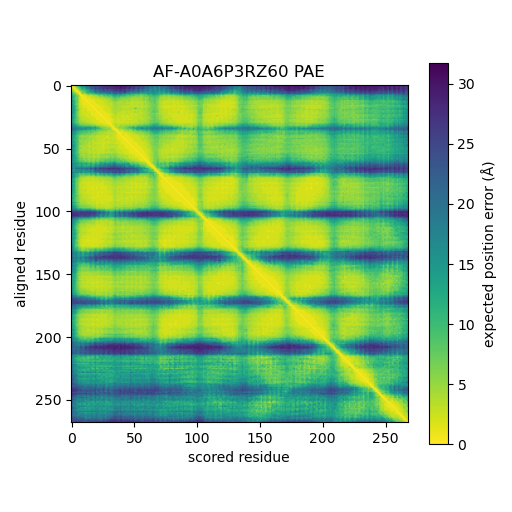ATOM 1957 O O . SER A 1 246 ? 5.793 -14.625 10.725 1.00 55.78 246 SER A O 1
ATOM 1959 N N . ALA A 1 247 ? 5.079 -16.652 11.398 1.00 53.91 247 ALA A N 1
ATOM 1960 C CA . ALA A 1 247 ? 6.335 -17.368 11.167 1.00 53.91 247 ALA A CA 1
ATOM 1961 C C . ALA A 1 247 ? 6.848 -17.217 9.722 1.00 53.91 247 ALA A C 1
ATOM 1963 O O . ALA A 1 247 ? 8.053 -17.230 9.483 1.00 53.91 247 ALA A O 1
ATOM 1964 N N . ILE A 1 248 ? 5.935 -17.005 8.768 1.00 56.47 248 ILE A N 1
ATOM 1965 C CA . ILE A 1 248 ? 6.238 -16.811 7.346 1.00 56.47 248 ILE A CA 1
ATOM 1966 C C . ILE A 1 248 ? 6.980 -15.483 7.121 1.00 56.47 248 ILE A C 1
ATOM 1968 O O . ILE A 1 248 ? 7.990 -15.449 6.419 1.00 56.47 248 ILE A O 1
ATOM 1972 N N . PHE A 1 249 ? 6.541 -14.397 7.763 1.00 62.22 249 PHE A N 1
ATOM 1973 C CA . PHE A 1 249 ? 7.186 -13.086 7.638 1.00 62.22 249 PHE A CA 1
ATOM 1974 C C . PHE A 1 249 ? 8.499 -12.992 8.424 1.00 62.22 249 PHE A C 1
ATOM 1976 O O . PHE A 1 249 ? 9.455 -12.365 7.969 1.00 62.22 249 PHE A O 1
ATOM 1983 N N . VAL A 1 250 ? 8.599 -13.674 9.569 1.00 60.34 250 VAL A N 1
ATOM 1984 C CA . VAL A 1 250 ? 9.881 -13.813 10.283 1.00 60.34 250 VAL A CA 1
ATOM 1985 C C . VAL A 1 250 ? 10.883 -14.596 9.438 1.00 60.34 250 VAL A C 1
ATOM 1987 O O . VAL A 1 250 ? 12.019 -14.152 9.277 1.00 60.34 250 VAL A O 1
ATOM 1990 N N . GLY A 1 251 ? 10.450 -15.710 8.839 1.00 58.03 251 GLY A N 1
ATOM 1991 C CA . GLY A 1 251 ? 11.264 -16.496 7.915 1.00 58.03 251 GLY A CA 1
ATOM 1992 C C . GLY A 1 251 ? 11.772 -15.658 6.743 1.00 58.03 251 GLY A C 1
ATOM 1993 O O . GLY A 1 251 ? 12.970 -15.675 6.462 1.00 58.03 251 GLY A O 1
ATOM 1994 N N . LYS A 1 252 ? 10.904 -14.841 6.124 1.00 74.94 252 LYS A N 1
ATOM 1995 C CA . LYS A 1 252 ? 11.317 -13.885 5.084 1.00 74.94 252 LYS A CA 1
ATOM 1996 C C . LYS A 1 252 ? 12.442 -12.978 5.564 1.00 74.94 252 LYS A C 1
ATOM 1998 O O . LYS A 1 252 ? 13.443 -12.849 4.867 1.00 74.94 252 LYS A O 1
ATOM 2003 N N . ASN A 1 253 ? 12.278 -12.335 6.716 1.00 69.25 253 ASN A N 1
ATOM 2004 C CA . ASN A 1 253 ? 13.227 -11.316 7.163 1.00 69.25 253 ASN A CA 1
ATOM 2005 C C . ASN A 1 253 ? 14.585 -11.921 7.513 1.00 69.25 253 ASN A C 1
ATOM 2007 O O . ASN A 1 253 ? 15.614 -11.323 7.204 1.00 69.25 253 ASN A O 1
ATOM 2011 N N . VAL A 1 254 ? 14.599 -13.135 8.069 1.00 68.38 254 VAL A N 1
ATOM 2012 C CA . VAL A 1 254 ? 15.829 -13.903 8.305 1.00 68.38 254 VAL A CA 1
ATOM 2013 C C . VAL A 1 254 ? 16.510 -14.272 6.985 1.00 68.38 254 VAL A C 1
ATOM 2015 O O . VAL A 1 254 ? 17.713 -14.064 6.847 1.00 68.38 254 VAL A O 1
ATOM 2018 N N . VAL A 1 255 ? 15.761 -14.750 5.985 1.00 70.88 255 VAL A N 1
ATOM 2019 C CA . VAL A 1 255 ? 16.316 -15.057 4.653 1.00 70.88 255 VAL A CA 1
ATOM 2020 C C . VAL A 1 255 ? 16.819 -13.788 3.958 1.00 70.88 255 VAL A C 1
ATOM 2022 O O . VAL A 1 255 ? 17.885 -13.807 3.346 1.00 70.88 255 VAL A O 1
ATOM 2025 N N . ALA A 1 256 ? 16.110 -12.664 4.080 1.00 68.88 256 ALA A N 1
ATOM 2026 C CA . ALA A 1 256 ? 16.530 -11.372 3.538 1.00 68.88 256 ALA A CA 1
ATOM 2027 C C . ALA A 1 256 ? 17.834 -10.882 4.182 1.00 68.88 256 ALA A C 1
ATOM 2029 O O . ALA A 1 256 ? 18.723 -10.398 3.485 1.00 68.88 256 ALA A O 1
ATOM 2030 N N . LEU A 1 257 ? 17.964 -11.030 5.504 1.00 70.12 257 LEU A N 1
ATOM 2031 C CA . LEU A 1 257 ? 19.187 -10.722 6.245 1.00 70.12 257 LEU A CA 1
ATOM 2032 C C . LEU A 1 257 ? 20.342 -11.624 5.810 1.00 70.12 257 LEU A C 1
ATOM 2034 O O . LEU A 1 257 ? 21.409 -11.111 5.492 1.00 70.12 257 LEU A O 1
ATOM 2038 N N . ALA A 1 258 ? 20.125 -12.939 5.738 1.00 71.69 258 ALA A N 1
ATOM 2039 C CA . ALA A 1 258 ? 21.149 -13.904 5.346 1.00 71.69 258 ALA A CA 1
ATOM 2040 C C . ALA A 1 258 ? 21.634 -13.668 3.910 1.00 71.69 258 ALA A C 1
ATOM 2042 O O . ALA A 1 258 ? 22.830 -13.535 3.676 1.00 71.69 258 ALA A O 1
ATOM 2043 N N . THR A 1 259 ? 20.711 -13.532 2.955 1.00 70.31 259 THR A N 1
ATOM 2044 C CA . THR A 1 259 ? 21.055 -13.294 1.545 1.00 70.31 259 THR A CA 1
ATOM 2045 C C . THR A 1 259 ? 21.791 -11.972 1.356 1.00 70.31 259 THR A C 1
ATOM 2047 O O . THR A 1 259 ? 22.827 -11.944 0.697 1.00 70.31 259 THR A O 1
ATOM 2050 N N . LYS A 1 260 ? 21.324 -10.884 1.981 1.00 69.25 260 LYS A N 1
ATOM 2051 C CA . LYS A 1 260 ? 21.989 -9.579 1.877 1.00 69.25 260 LYS A CA 1
ATOM 2052 C C . LYS A 1 260 ? 23.345 -9.570 2.598 1.00 69.25 260 LYS A C 1
ATOM 2054 O O . LYS A 1 260 ? 24.297 -9.011 2.060 1.00 69.25 260 LYS A O 1
ATOM 2059 N N . ALA A 1 261 ? 23.477 -10.234 3.749 1.00 68.00 261 ALA A N 1
ATOM 2060 C CA . ALA A 1 261 ? 24.758 -10.390 4.445 1.00 68.00 261 ALA A CA 1
ATOM 2061 C C . ALA A 1 261 ? 25.776 -11.178 3.606 1.00 68.00 261 ALA A C 1
ATOM 2063 O O . ALA A 1 261 ? 26.916 -10.739 3.480 1.00 68.00 261 ALA A O 1
ATOM 2064 N N . CYS A 1 262 ? 25.359 -12.275 2.966 1.00 68.00 262 CYS A N 1
ATOM 2065 C CA . CYS A 1 262 ? 26.203 -13.025 2.034 1.00 68.00 262 CYS A CA 1
ATOM 2066 C C . CYS A 1 262 ? 26.656 -12.153 0.854 1.00 68.00 262 CYS A C 1
ATOM 2068 O O . CYS A 1 262 ? 27.845 -12.119 0.559 1.00 68.00 262 CYS A O 1
ATOM 2070 N N . THR A 1 263 ? 25.759 -11.363 0.247 1.00 63.69 263 THR A N 1
ATOM 2071 C CA . THR A 1 263 ? 26.149 -10.460 -0.855 1.00 63.69 263 THR A CA 1
ATOM 2072 C C . THR A 1 263 ? 27.110 -9.349 -0.426 1.00 63.69 263 THR A C 1
ATOM 2074 O O . THR A 1 263 ? 27.942 -8.926 -1.220 1.00 63.69 263 THR A O 1
ATOM 2077 N N . PHE A 1 264 ? 27.027 -8.877 0.823 1.00 60.75 264 PHE A N 1
ATOM 2078 C CA . PHE A 1 264 ? 27.982 -7.906 1.370 1.00 60.75 264 PHE A CA 1
ATOM 2079 C C . PHE A 1 264 ? 29.345 -8.537 1.682 1.00 60.75 264 PHE A C 1
ATOM 2081 O O . PHE A 1 264 ? 30.361 -7.856 1.570 1.00 60.75 264 PHE A O 1
ATOM 2088 N N . LEU A 1 265 ? 29.374 -9.818 2.065 1.00 59.75 265 LEU A N 1
ATOM 2089 C CA . LEU A 1 265 ? 30.606 -10.566 2.325 1.00 59.75 265 LEU A CA 1
ATOM 2090 C C . LEU A 1 265 ? 31.344 -10.949 1.037 1.00 59.75 265 LEU A C 1
ATOM 2092 O O . LEU A 1 265 ? 32.565 -10.914 1.030 1.00 59.75 265 LEU A O 1
ATOM 2096 N N . GLU A 1 266 ? 30.630 -11.261 -0.047 1.00 52.19 266 GLU A N 1
ATOM 2097 C CA . GLU A 1 266 ? 31.233 -11.535 -1.365 1.00 52.19 266 GLU A CA 1
ATOM 2098 C C . GLU A 1 266 ? 31.823 -10.285 -2.041 1.00 52.19 266 GLU A C 1
ATOM 2100 O O . GLU A 1 266 ? 32.655 -10.401 -2.936 1.00 52.19 266 GLU A O 1
ATOM 2105 N N . TYR A 1 267 ? 31.398 -9.087 -1.628 1.00 49.81 267 TYR A N 1
ATOM 2106 C CA . TYR A 1 267 ? 31.888 -7.807 -2.155 1.00 49.81 267 TYR A CA 1
ATOM 2107 C C . TYR A 1 267 ? 33.095 -7.234 -1.389 1.00 49.81 267 TYR A C 1
ATOM 2109 O O . TYR A 1 267 ? 33.507 -6.105 -1.675 1.00 49.81 267 TYR A O 1
ATOM 2117 N N . ARG A 1 268 ? 33.640 -7.974 -0.417 1.00 42.53 268 ARG A N 1
ATOM 2118 C CA . ARG A 1 268 ? 34.787 -7.579 0.411 1.00 42.53 268 ARG A CA 1
ATOM 2119 C C . ARG A 1 268 ? 36.029 -8.382 0.051 1.00 42.53 268 ARG A C 1
ATOM 2121 O O . ARG A 1 268 ? 37.112 -7.759 0.060 1.00 42.53 268 ARG A O 1
#

Secondary structure (DSSP, 8-state):
-PPPPP-HHHHHHHHHHHHHHHHHHHHHHHHT--THHHHHHHHHHHHHHHHHHHHHHHHHHHHHHS-SSHHHHHHHHHHHHHHHHHHHHHHHHHHHHHHGGGS---HHHHHHHHHHHHHHHHHHHHHHHHHHHTT----HHHHHHHHHHHHHHHHHHHHHHHHHHHHHS--SSPPPHHHHHHHHHHHHHHHHHHHHHHHHHHHHTTT---GGGS-HHHHHHIIIIIIHHHHHHHHHHHHH------HHHHHHHHHHHHHHHHHHHHT-

Mean predicted aligned error: 10.06 Å

Solvent-accessible surface area (backbone atoms only — not comparable to full-atom values): 15170 Å² total; per-residue (Å²): 135,87,74,81,74,80,59,65,66,57,56,50,50,53,50,47,54,54,53,50,53,49,53,52,53,45,54,49,52,28,69,74,37,69,70,76,58,19,58,54,48,43,53,54,50,52,52,48,51,53,54,48,51,52,50,51,50,51,54,54,53,56,42,73,74,42,83,81,65,31,59,58,51,46,42,42,51,51,49,42,55,48,50,54,54,50,49,54,54,48,51,52,47,46,51,49,53,58,69,37,70,86,50,93,70,64,69,64,61,53,52,51,51,50,51,49,49,60,47,51,56,40,49,49,52,55,50,43,53,50,69,72,49,82,84,76,81,89,48,72,71,64,52,51,58,47,50,54,52,50,50,54,49,38,51,52,49,43,51,41,50,51,60,48,40,48,66,77,57,58,59,100,68,76,76,57,74,68,55,53,53,49,52,49,53,51,39,51,54,44,68,51,46,53,56,41,47,43,52,52,52,64,55,44,70,77,80,60,93,56,79,86,73,70,48,59,50,65,51,48,45,41,62,51,54,37,48,45,50,50,51,53,49,49,48,42,39,72,75,64,67,51,81,81,66,56,63,68,62,53,49,48,37,52,51,51,49,52,54,53,50,51,56,57,59,76,74,108

Nearest PDB structures (foldseek):
  5k7v-assembly1_B  TM=4.298E-01  e=1.613E+00  synthetic construct

pLDDT: mean 75.24, std 14.21, range [32.75, 93.69]

Radius of gyration: 20.15 Å; Cα contacts (8 Å, |Δi|>4): 157; chains: 1; bounding box: 62×33×60 Å

Sequence (268 aa):
MVLPPPDRRHVCLTTLVIMGSMAVMDAYLVEQNQGPRKIGVCIIVLVGDVCFLLVLRYVAVWVGAEVRTAKRGYAMILWFLYIFVLEIKLYFIFQNYKAARRGAADPVARKALTLLLSVCVPGLFLLLVALDRMEYVRTFRKREDLRGRLFWVALDLLDLLDMQANLWEPPRTGLPLWAEGLTFFYCYMLLLVLPCVALSEVSMQGEHIAPQKMMLYPVLSLATVNVVAVLARAANMALFRDSRVSAIFVGKNVVALATKACTFLEYR